Protein 7P2M (pdb70)

Radius of gyration: 15.97 Å; Cα contacts (8 Å, |Δi|>4): 465; chains: 1; bounding box: 38×42×33 Å

B-factor: mean 22.23, std 10.94, range [8.39, 72.82]

Secondary structure (DSSP, 8-state):
-HHHHHHHHHHHHHSHHHHHS-SSSSHHHHHHHHHHHHHHHHHHHTT---EEEEEE-TTS-EEEEE-SS----SEETTTTEEHHHHHHH-----HHHHHHTEEEEEEEEEETTEEEEEEEETTEESS--EEEEE-S--EEEEEEEE-TTT--S--S--HHHHHHHHHHHHHHTTT-EEEEEETTT--EEEE--

Sequence (193 aa):
SSIKVLKGLDDAVRKRPGMYIGDTDDGTGLHHMVFEVVDNAIDEALAGHCKEIIVTIHADNNSVSVQQDDGRGIPTGIHPEEGVSAAEVIMTVLLGVGVSVVNALSQQKLELVIQREGKIHRQIYYEHGVPQAPLAVTGETEKTGTMVRFWPPSLETFTNVTEFEYEILAKRLRELSSFLNSGVSIRLRRDKRDGKEDHFHY

Solvent-accessible surface area: 9484 Å² total; per-residue (Å²): 84,79,150,95,24,82,140,19,0,59,39,0,69,119,47,24,33,91,78,8,19,73,28,69,85,6,52,0,0,4,70,0,0,34,13,7,0,51,62,3,9,86,27,19,124,59,66,78,7,86,52,0,37,0,11,0,27,79,79,31,0,0,11,5,52,13,61,1,119,6,30,60,30,49,118,78,119,155,52,49,47,8,14,0,21,18,78,0,4,65,94,116,62,28,12,3,0,0,0,0,0,0,98,76,0,25,0,28,0,32,60,156,38,88,46,16,99,5,30,0,82,55,0,60,39,94,58,106,27,52,87,85,26,144,19,182,149,63,0,16,26,5,53,0,43,11,2,107,152,15,2,66,114,45,37,122,5,92,12,116,80,0,10,136,79,1,98,57,10,6,116,119,21,71,50,6,10,0,66,0,89,4,134,90,93,63,93,97,56,86,26,109,168

InterPro domains:
  IPR000565 DNA topoisomerase, type IIA, subunit B [PR01159] (5-15)
  IPR000565 DNA topoisomerase, type IIA, subunit B [PR01159] (181-196)
  IPR000565 DNA topoisomerase, type IIA, subunit B [PR01159] (196-209)
  IPR000565 DNA topoisomerase, type IIA, subunit B [PR01159] (220-242)
  IPR000565 DNA topoisomerase, type IIA, subunit B [PR01159] (312-328)
  IPR000565 DNA topoisomerase, type IIA, subunit B [PR01159] (360-374)
  IPR000565 DNA topoisomerase, type IIA, subunit B [PR01159] (374-394)
  IPR000565 DNA topoisomerase, type IIA, subunit B [PR01159] (470-479)
  IPR000565 DNA topoisomerase, type IIA, subunit B [PR01159] (757-769)
  IPR000565 DNA topoisomerase, type IIA, subunit B [PR01159] (773-789)
  IPR001241 DNA topoisomerase, type IIA [SM00433] (35-797)
  IPR002288 DNA gyrase B subunit, C-terminal [PF00986] (732-793)
  IPR003594 Histidine kinase/HSP90-like ATPase domain [PF02518] (32-173)
  IPR003594 Histidine kinase/HSP90-like ATPase domain [SM00387] (31-175)
  IPR006171 TOPRIM domain [PF01751] (419-531)
  IPR006171 TOPRIM domain [PS50880] (418-533)
  IPR011557 DNA gyrase, subunit B [MF_01898] (3-804)
  IPR011557 DNA gyrase, subunit B [TIGR01059] (5-804)
  IPR013506 DNA topoisomerase, type IIA, subunit B, domain 2 [PF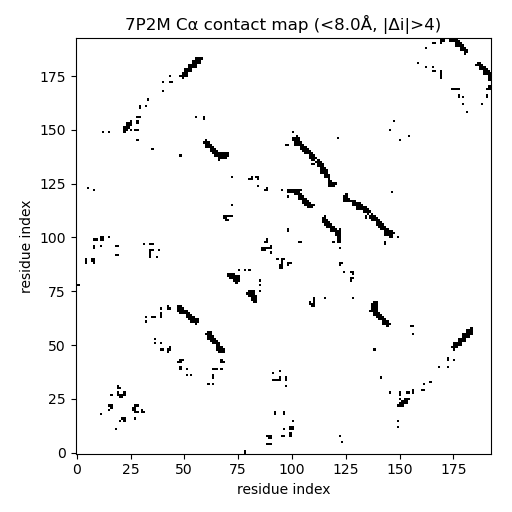00204] (221-390)
  IPR013759 DNA topoisomerase, type IIA, subunit B, C-terminal [G3DSA:3.40.50.670] (391-594)

Nearest PDB structures (foldseek):
  6kzz-assembly1_A  TM=9.904E-01  e=4.348E-40  Escherichia coli
  5z9q-assembly2_B  TM=9.874E-01  e=1.415E-38  Escherichia coli K-12
  7dor-assembly1_B  TM=9.824E-01  e=2.452E-38  Escherichia coli K-12
  5z9l-assembly2_B  TM=9.833E-01  e=2.307E-38  Escherichia coli K-12
  5l3j-assembly1_A  TM=9.909E-01  e=6.642E-37  Escherichia coli

Foldseek 3Di:
DVVLLVVVLVVCLVPVCVLQNDQEPCRSVVSLVVLVVVVLLVQVVVPFWAEWEWEQAQLRKIKIKTQGAWQFFDQDPVVRAGSVLCQCGPAVRGNVSSLLQFQKKWKWWAHPFFIWIWMGGNSHTPDGIDTDGGDPTGIMMMITHGDCSRHHNPRHDDQVVNVVVVLVSQVVSASHWYKYAYNNVGDIDIHHD

Structure (mmCIF, N/CA/C/O backbone):
data_7P2M
#
_entry.id   7P2M
#
_cell.length_a   76.647
_cell.length_b   50.330
_cell.length_c   52.697
_cell.angle_alpha   90.000
_cell.angle_beta   102.250
_cell.angle_gamma   90.000
#
_symmetry.space_group_name_H-M   'C 1 2 1'
#
loop_
_entity.id
_entity.type
_entity.pdbx_description
1 polymer 'DNA gyrase subunit B'
2 non-polymer 'PHOSPHATE ION'
3 non-polymer '2-[[3,4-bis(chloranyl)-5-methyl-1~{H}-pyrrol-2-yl]carbonylamino]-4-phenylmethoxy-1,3-benzothiazole-6-carboxylic acid'
4 water water
#
loop_
_atom_site.group_PDB
_atom_site.id
_atom_site.type_symbol
_atom_site.label_atom_id
_atom_site.label_alt_id
_atom_site.label_comp_id
_atom_site.label_asym_id
_atom_site.label_entity_id
_atom_site.label_seq_id
_atom_site.pdbx_PDB_ins_code
_atom_site.Cartn_x
_atom_site.Cartn_y
_atom_site.Cartn_z
_atom_site.occupancy
_atom_site.B_iso_or_equiv
_atom_site.auth_seq_id
_atom_site.auth_comp_id
_atom_site.auth_asym_id
_atom_site.auth_atom_id
_atom_site.pdbx_PDB_model_num
ATOM 1 N N . SER A 1 8 ? -1.017 -22.108 17.513 1.00 45.89 8 SER A N 1
ATOM 2 C CA . SER A 1 8 ? -2.088 -21.297 16.863 1.00 38.91 8 SER A CA 1
ATOM 3 C C . SER A 1 8 ? -2.356 -20.044 17.704 1.00 32.46 8 SER A C 1
ATOM 4 O O . SER A 1 8 ? -2.381 -18.944 17.133 1.00 37.72 8 SER A O 1
ATOM 7 N N . SER A 1 9 ? -2.566 -20.220 19.007 1.00 35.85 9 SER A N 1
ATOM 8 C CA . SER A 1 9 ? -2.816 -19.124 19.982 1.00 36.50 9 SER A CA 1
ATOM 9 C C . SER A 1 9 ? -1.670 -18.101 19.957 1.00 34.84 9 SER A C 1
ATOM 10 O O . SER A 1 9 ? -1.952 -16.875 19.934 1.00 28.25 9 SER A O 1
ATOM 13 N N . ILE A 1 10 ? -0.419 -18.565 19.959 1.00 28.94 10 ILE A N 1
ATOM 14 C CA . ILE A 1 10 ? 0.782 -17.670 19.962 1.00 28.74 10 ILE A CA 1
ATOM 15 C C . ILE A 1 10 ? 0.823 -16.868 18.646 1.00 26.57 10 ILE A C 1
ATOM 16 O O . ILE A 1 10 ? 1.076 -15.654 18.673 1.00 23.62 10 ILE A O 1
ATOM 21 N N . LYS A 1 11 ? 0.547 -17.514 17.518 1.00 30.25 11 LYS A N 1
ATOM 22 C CA . LYS A 1 11 ? 0.558 -16.857 16.182 1.00 28.95 11 LYS A CA 1
ATOM 23 C C . LYS A 1 11 ? -0.559 -15.806 16.130 1.00 26.08 11 LYS A C 1
ATOM 24 O O . LYS A 1 11 ? -0.304 -14.700 15.599 1.00 27.31 11 LYS A O 1
ATOM 27 N N . VAL A 1 12 ? -1.749 -16.117 16.656 1.00 24.99 12 VAL A N 1
ATOM 28 C CA . VAL A 1 12 ? -2.915 -15.175 16.663 1.00 23.32 12 VAL A CA 1
ATOM 29 C C . VAL A 1 12 ? -2.515 -13.937 17.476 1.00 21.23 12 VAL A C 1
ATOM 30 O O . VAL A 1 12 ? -2.684 -12.806 16.993 1.00 20.94 12 VAL A O 1
ATOM 34 N N . LEU A 1 13 ? -1.968 -14.114 18.668 1.00 19.15 13 LEU A N 1
ATOM 35 C CA . LEU A 1 13 ? -1.618 -12.961 19.530 1.00 19.32 13 LEU A CA 1
ATOM 36 C C . LEU A 1 13 ? -0.545 -12.132 18.804 1.00 20.41 13 LEU A C 1
ATOM 37 O O . LEU A 1 13 ? -0.628 -10.907 18.856 1.00 19.76 13 LEU A O 1
ATOM 42 N N . LYS A 1 14 ? 0.398 -12.762 18.116 1.00 20.65 14 LYS A N 1
ATOM 43 C CA . LYS A 1 14 ? 1.455 -12.033 17.391 1.00 21.61 14 LYS A CA 1
ATOM 44 C C . LYS A 1 14 ? 0.830 -11.251 16.228 1.00 21.53 14 LYS A C 1
ATOM 45 O O . LYS A 1 14 ? 1.228 -10.095 15.992 1.00 22.03 14 LYS A O 1
ATOM 51 N N . GLY A 1 15 ? -0.127 -11.850 15.523 1.00 21.45 15 GLY A N 1
ATOM 52 C CA . GLY A 1 15 ? -0.790 -11.152 14.410 1.00 22.95 15 GLY A CA 1
ATOM 53 C C . GLY A 1 15 ? -1.564 -9.936 14.896 1.00 23.13 15 GLY A C 1
ATOM 54 O O . GLY A 1 15 ? -1.508 -8.854 14.236 1.00 25.51 15 GLY A O 1
ATOM 55 N N . LEU A 1 16 ? -2.298 -10.087 15.991 1.00 23.34 16 LEU A N 1
ATOM 56 C CA . LEU A 1 16 ? -3.039 -8.959 16.596 1.00 24.23 16 LEU A CA 1
ATOM 57 C C . LEU A 1 16 ? -2.007 -7.883 16.932 1.00 22.22 16 LEU A C 1
ATOM 58 O O . LEU A 1 16 ? -2.262 -6.716 16.665 1.00 22.41 16 LEU A O 1
ATOM 63 N N A ASP A 1 17 ? -0.878 -8.277 17.526 0.70 22.06 17 ASP A N 1
ATOM 64 N N B ASP A 1 17 ? -0.892 -8.286 17.544 0.30 23.54 17 ASP A N 1
ATOM 65 C CA A ASP A 1 17 ? 0.184 -7.328 17.955 0.70 23.20 17 ASP A CA 1
ATOM 66 C CA B ASP A 1 17 ? 0.230 -7.387 17.920 0.30 24.43 17 ASP A CA 1
ATOM 67 C C A ASP A 1 17 ? 0.736 -6.594 16.723 0.70 23.07 17 ASP A C 1
ATOM 68 C C B ASP A 1 17 ? 0.684 -6.589 16.703 0.30 24.58 17 ASP A C 1
ATOM 69 O O A ASP A 1 17 ? 0.992 -5.377 16.844 0.70 24.78 17 ASP A O 1
ATOM 70 O O B ASP A 1 17 ? 0.813 -5.354 16.818 0.30 26.65 17 ASP A O 1
ATOM 79 N N . ALA A 1 18 ? 0.925 -7.291 15.597 1.00 24.33 18 ALA A N 1
ATOM 80 C CA . ALA A 1 18 ? 1.440 -6.700 14.336 1.00 25.59 18 ALA A CA 1
ATOM 81 C C . ALA A 1 18 ? 0.533 -5.552 13.890 1.00 24.11 18 ALA A C 1
ATOM 82 O O . ALA A 1 18 ? 1.031 -4.493 13.477 1.00 27.47 18 ALA A O 1
ATOM 84 N N . VAL A 1 19 ? -0.771 -5.745 14.008 1.00 22.62 19 VAL A N 1
ATOM 85 C CA . VAL A 1 19 ? -1.759 -4.717 13.597 1.00 21.59 19 VAL A CA 1
ATOM 86 C C . VAL A 1 19 ? -1.670 -3.534 14.552 1.00 23.08 19 VAL A C 1
ATOM 87 O O . VAL A 1 19 ? -1.673 -2.394 14.082 1.00 25.11 19 VAL A O 1
ATOM 91 N N . ARG A 1 20 ? -1.558 -3.797 15.848 1.00 22.68 20 ARG A N 1
ATOM 92 C CA . ARG A 1 20 ? -1.486 -2.698 16.826 1.00 24.22 20 ARG A CA 1
ATOM 93 C C . ARG A 1 20 ? -0.173 -1.920 16.667 1.00 27.55 20 ARG A C 1
ATOM 94 O O . ARG A 1 20 ? -0.184 -0.701 16.917 1.00 30.67 20 ARG A O 1
ATOM 102 N N . LYS A 1 21 ? 0.890 -2.585 16.222 1.00 31.42 21 LYS A N 1
ATOM 103 C CA . LYS A 1 21 ? 2.230 -1.957 16.111 1.00 33.74 21 LYS A CA 1
ATOM 104 C C . LYS A 1 21 ? 2.251 -1.000 14.912 1.00 38.60 21 LYS A C 1
ATOM 105 O O . LYS A 1 21 ? 2.946 0.030 15.003 1.00 47.55 21 LYS A O 1
ATOM 109 N N . ARG A 1 22 ? 1.516 -1.307 13.841 1.00 37.75 22 ARG A N 1
ATOM 110 C CA . ARG A 1 22 ? 1.501 -0.496 12.596 1.00 37.30 22 ARG A CA 1
ATOM 111 C C . ARG A 1 22 ? 0.059 -0.277 12.139 1.00 32.11 22 ARG A C 1
ATOM 112 O O . ARG A 1 22 ? -0.290 -0.650 11.022 1.00 35.25 22 ARG A O 1
ATOM 114 N N . PRO A 1 23 ? -0.807 0.342 12.979 1.00 32.78 23 PRO A N 1
ATOM 115 C CA . PRO A 1 23 ? -2.252 0.370 12.742 1.00 28.64 23 PRO A CA 1
ATOM 116 C C . PRO A 1 23 ? -2.671 1.197 11.521 1.00 29.16 23 PRO A C 1
ATOM 117 O O . PRO A 1 23 ? -3.502 0.724 10.774 1.00 30.66 23 PRO A O 1
ATOM 121 N N . GLY A 1 24 ? -2.058 2.373 11.327 1.00 32.08 24 GLY A N 1
ATOM 122 C CA . GLY A 1 24 ? -2.309 3.228 10.153 1.00 34.03 24 GLY A CA 1
ATOM 123 C C . GLY A 1 24 ? -2.118 2.471 8.846 1.00 29.73 24 GLY A C 1
ATOM 124 O O . GLY A 1 24 ? -2.877 2.752 7.885 1.00 35.72 24 GLY A O 1
ATOM 125 N N . MET A 1 25 ? -1.140 1.559 8.801 1.00 35.16 25 MET A N 1
ATOM 126 C CA . MET A 1 25 ? -0.807 0.707 7.626 1.00 35.88 25 MET A CA 1
ATOM 127 C C . MET A 1 25 ? -1.965 -0.243 7.294 1.00 37.74 25 MET A C 1
ATOM 128 O O . MET A 1 25 ? -2.158 -0.535 6.116 1.00 48.29 25 MET A O 1
ATOM 130 N N . TYR A 1 26 ? -2.696 -0.740 8.296 1.00 32.88 26 TYR A N 1
ATOM 131 C CA . TYR A 1 26 ? -3.822 -1.696 8.097 1.00 29.87 26 TYR A CA 1
ATOM 132 C C . TYR A 1 26 ? -5.160 -0.971 7.938 1.00 25.12 26 TYR A C 1
ATOM 133 O O . TYR A 1 26 ? -6.012 -1.474 7.165 1.00 34.32 26 TYR A O 1
ATOM 142 N N . ILE A 1 27 ? -5.378 0.149 8.630 1.00 24.71 27 ILE A N 1
ATOM 143 C CA . ILE A 1 27 ? -6.744 0.746 8.723 1.00 24.88 27 ILE A CA 1
ATOM 144 C C . ILE A 1 27 ? -6.776 2.186 8.195 1.00 28.47 27 ILE A C 1
ATOM 145 O O . ILE A 1 27 ? -7.868 2.709 7.989 1.00 27.57 27 ILE A O 1
ATOM 150 N N . GLY A 1 28 ? -5.634 2.837 8.039 1.00 31.21 28 GLY A N 1
ATOM 151 C CA . GLY A 1 28 ? -5.612 4.255 7.650 1.00 31.54 28 GLY A CA 1
ATOM 152 C C . GLY A 1 28 ? -5.267 5.150 8.819 1.00 28.41 28 GLY A C 1
ATOM 153 O O . GLY A 1 28 ? -5.173 4.675 9.956 1.00 30.88 28 GLY A O 1
ATOM 154 N N . ASP A 1 29 ? -5.062 6.421 8.552 1.00 27.56 29 ASP A N 1
ATOM 155 C CA . ASP A 1 29 ? -4.532 7.414 9.516 1.00 27.42 29 ASP A CA 1
ATOM 156 C C . ASP A 1 29 ? -5.314 7.358 10.833 1.00 26.54 29 ASP A C 1
ATOM 157 O O . ASP A 1 29 ? -6.537 7.553 10.836 1.00 27.73 29 ASP A O 1
ATOM 162 N N . THR A 1 30 ? -4.594 7.149 11.938 1.00 25.72 30 THR A N 1
ATOM 163 C CA . THR A 1 30 ? -5.197 6.949 13.276 1.00 25.87 30 THR A CA 1
ATOM 164 C C . THR A 1 30 ? -5.377 8.261 14.043 1.00 28.38 30 THR A C 1
ATOM 165 O O . THR A 1 30 ? -5.868 8.183 15.174 1.00 26.99 30 THR A O 1
ATOM 169 N N . ASP A 1 31 ? -5.071 9.421 13.452 1.00 29.44 31 ASP A N 1
ATOM 170 C CA . ASP A 1 31 ? -5.162 10.719 14.172 1.00 30.51 31 ASP A CA 1
ATOM 171 C C . ASP A 1 31 ? -6.178 11.667 13.509 1.00 31.97 31 ASP A C 1
ATOM 172 O O . ASP A 1 31 ? -6.666 12.571 14.210 1.00 38.94 31 ASP A O 1
ATOM 177 N N . ASP A 1 32 ? -6.504 11.493 12.224 1.00 31.11 32 ASP A N 1
ATOM 178 C CA . ASP A 1 32 ? -7.342 12.475 11.484 1.00 31.55 32 ASP A CA 1
ATOM 179 C C . ASP A 1 32 ? -8.763 11.935 11.279 1.00 30.29 32 ASP A C 1
ATOM 180 O O . ASP A 1 32 ? -9.530 12.566 10.521 1.00 32.88 32 ASP A O 1
ATOM 185 N N . GLY A 1 33 ? -9.106 10.809 11.908 1.00 27.65 33 GLY A N 1
ATOM 186 C CA . GLY A 1 33 ? -10.461 10.224 11.853 1.00 27.11 33 GLY A CA 1
ATOM 187 C C . GLY A 1 33 ? -10.660 9.284 10.672 1.00 24.27 33 GLY A C 1
ATOM 188 O O . GLY A 1 33 ? -11.680 8.610 10.633 1.00 22.39 33 GLY A O 1
ATOM 189 N N . THR A 1 34 ? -9.703 9.195 9.755 1.00 22.24 34 THR A N 1
ATOM 190 C CA . THR A 1 34 ? -9.788 8.327 8.552 1.00 25.33 34 THR A CA 1
ATOM 191 C C . THR A 1 34 ? -9.839 6.867 9.000 1.00 23.41 34 THR A C 1
ATOM 192 O O . THR A 1 34 ? -10.788 6.156 8.674 1.00 21.97 34 THR A O 1
ATOM 196 N N . GLY A 1 35 ? -8.833 6.432 9.742 1.00 23.42 35 GLY A N 1
ATOM 197 C CA . GLY A 1 35 ? -8.809 5.060 10.293 1.00 22.85 35 GLY A CA 1
ATOM 198 C C . GLY A 1 35 ? -10.034 4.768 11.149 1.00 18.46 35 GLY A C 1
ATOM 199 O O . GLY A 1 35 ? -10.635 3.686 11.008 1.00 17.62 35 GLY A O 1
ATOM 200 N N . LEU A 1 36 ? -10.443 5.708 11.989 1.00 19.23 36 LEU A N 1
ATOM 201 C CA . LEU A 1 36 ? -11.598 5.485 12.890 1.00 17.83 36 LEU A CA 1
ATOM 202 C C . LEU A 1 36 ? -12.821 5.125 12.037 1.00 16.54 36 LEU A C 1
ATOM 203 O O . LEU A 1 36 ? -13.569 4.201 12.392 1.00 16.42 36 LEU A O 1
ATOM 208 N N . HIS A 1 37 ? -13.085 5.884 10.979 1.00 16.33 37 HIS A N 1
ATOM 209 C CA . HIS A 1 37 ? -14.299 5.647 10.155 1.00 16.08 37 HIS A CA 1
ATOM 210 C C . HIS A 1 37 ? -14.084 4.408 9.285 1.00 14.18 37 HIS A C 1
ATOM 211 O O . HIS A 1 37 ? -15.050 3.683 9.083 1.00 15.31 37 HIS A O 1
ATOM 218 N N . HIS A 1 38 ? -12.862 4.139 8.828 1.00 16.40 38 HIS A N 1
ATOM 219 C CA . HIS A 1 38 ? -12.565 2.908 8.062 1.00 16.41 38 HIS A CA 1
ATOM 220 C C . HIS A 1 38 ? -12.872 1.672 8.916 1.00 14.69 38 HIS A C 1
ATOM 221 O O . HIS A 1 38 ? -13.204 0.623 8.358 1.00 14.64 38 HIS A O 1
ATOM 228 N N . MET A 1 39 ? -12.775 1.759 10.251 1.00 14.31 39 MET A N 1
ATOM 229 C CA . MET A 1 39 ? -13.165 0.604 11.098 1.00 13.34 39 MET A CA 1
ATOM 230 C C . MET A 1 39 ? -14.620 0.222 10.789 1.00 12.19 39 MET A C 1
ATOM 231 O O . MET A 1 39 ? -14.923 -0.965 10.624 1.00 12.12 39 MET A O 1
ATOM 236 N N . VAL A 1 40 ? -15.493 1.212 10.751 1.00 11.81 40 VAL A N 1
ATOM 237 C CA . VAL A 1 40 ? -16.914 0.954 10.429 1.00 11.60 40 VAL A CA 1
ATOM 238 C C . VAL A 1 40 ? -17.010 0.417 9.004 1.00 11.97 40 VAL A C 1
ATOM 239 O O . VAL A 1 40 ? -17.725 -0.566 8.782 1.00 11.89 40 VAL A O 1
ATOM 243 N N . PHE A 1 41 ? -16.331 1.051 8.063 1.00 12.50 41 PHE A N 1
ATOM 244 C CA . PHE A 1 41 ? -16.451 0.645 6.651 1.00 13.68 41 PHE A CA 1
ATOM 245 C C . PHE A 1 41 ? -15.981 -0.775 6.432 1.00 13.07 41 PHE A C 1
ATOM 246 O O . PHE A 1 41 ? -16.616 -1.504 5.652 1.00 13.13 41 PHE A O 1
ATOM 254 N N . GLU A 1 42 ? -14.971 -1.235 7.176 1.00 12.95 42 GLU A N 1
ATOM 255 C CA . GLU A 1 42 ? -14.529 -2.631 7.003 1.00 13.31 42 GLU A CA 1
ATOM 256 C C . GLU A 1 42 ? -15.651 -3.566 7.446 1.00 12.24 42 GLU A C 1
ATOM 257 O O . GLU A 1 42 ? -15.909 -4.580 6.785 1.00 13.61 42 GLU A O 1
ATOM 263 N N . VAL A 1 43 ? -16.237 -3.309 8.614 1.00 11.51 43 VAL A N 1
ATOM 264 C CA . VAL A 1 43 ? -17.328 -4.195 9.076 1.00 10.97 43 VAL A CA 1
ATOM 265 C C . VAL A 1 43 ? -18.479 -4.175 8.066 1.00 11.33 43 VAL A C 1
ATOM 266 O O . VAL A 1 43 ? -19.004 -5.230 7.741 1.00 11.53 43 VAL A O 1
ATOM 270 N N . VAL A 1 44 ? -18.882 -2.992 7.656 1.00 10.87 44 VAL A N 1
ATOM 271 C CA . VAL A 1 44 ? -19.978 -2.853 6.666 1.00 11.44 44 VAL A CA 1
ATOM 272 C C . VAL A 1 44 ? -19.618 -3.592 5.370 1.00 12.03 44 VAL A C 1
ATOM 273 O O . VAL A 1 44 ? -20.509 -4.260 4.819 1.00 12.49 44 VAL A O 1
ATOM 277 N N . ASP A 1 45 ? -18.372 -3.497 4.933 1.00 12.23 45 ASP A N 1
ATOM 278 C CA . ASP A 1 45 ? -17.960 -4.175 3.705 1.00 13.57 45 ASP A CA 1
ATOM 279 C C . ASP A 1 45 ? -18.208 -5.675 3.781 1.00 13.10 45 ASP A C 1
ATOM 280 O O . ASP A 1 45 ? -18.538 -6.314 2.771 1.00 14.30 45 ASP A O 1
ATOM 285 N N . ASN A 1 46 ? -18.008 -6.282 4.945 1.00 13.06 46 ASN A N 1
ATOM 286 C CA . ASN A 1 46 ? -18.273 -7.727 5.110 1.00 13.51 46 ASN A CA 1
ATOM 287 C C . ASN A 1 46 ? -19.763 -8.016 4.978 1.00 13.25 46 ASN A C 1
ATOM 288 O O . ASN A 1 46 ? -20.128 -9.045 4.367 1.00 15.65 46 ASN A O 1
ATOM 293 N N . ALA A 1 47 ? -20.607 -7.140 5.504 1.00 12.72 47 ALA A N 1
ATOM 294 C CA . ALA A 1 47 ? -22.060 -7.284 5.356 1.00 13.59 47 ALA A CA 1
ATOM 295 C C . ALA A 1 47 ? -22.436 -7.081 3.875 1.00 13.29 47 ALA A C 1
ATOM 296 O O . ALA A 1 47 ? -23.319 -7.805 3.379 1.00 14.53 47 ALA A O 1
ATOM 298 N N . ILE A 1 48 ? -21.821 -6.112 3.200 1.00 13.03 48 ILE A N 1
ATOM 299 C CA . ILE A 1 48 ? -22.079 -5.893 1.752 1.00 12.85 48 ILE A CA 1
ATOM 300 C C . ILE A 1 48 ? -21.680 -7.149 0.986 1.00 15.40 48 ILE A C 1
ATOM 301 O O . ILE A 1 48 ? -22.412 -7.539 0.053 1.00 17.11 48 ILE A O 1
ATOM 306 N N . ASP A 1 49 ? -20.541 -7.758 1.297 1.00 15.81 49 ASP A N 1
ATOM 307 C CA . ASP A 1 49 ? -20.114 -9.010 0.623 1.00 17.04 49 ASP A CA 1
ATOM 308 C C . ASP A 1 49 ? -21.205 -10.079 0.786 1.00 15.17 49 ASP A C 1
ATOM 309 O O . ASP A 1 49 ? -21.472 -10.856 -0.147 1.00 17.75 49 ASP A O 1
ATOM 314 N N . GLU A 1 50 ? -21.821 -10.154 1.954 1.00 16.54 50 GLU A N 1
ATOM 315 C CA . GLU A 1 50 ? -22.897 -11.117 2.205 1.00 16.44 50 GLU A CA 1
ATOM 316 C C . GLU A 1 50 ? -24.139 -10.789 1.352 1.00 16.48 50 GLU A C 1
ATOM 317 O O . GLU A 1 50 ? -24.872 -11.733 0.964 1.00 20.15 50 GLU A O 1
ATOM 323 N N . ALA A 1 51 ? -24.390 -9.514 1.063 1.00 16.20 51 ALA A N 1
ATOM 324 C CA . ALA A 1 51 ? -25.462 -9.075 0.128 1.00 17.36 51 ALA A CA 1
ATOM 325 C C . ALA A 1 51 ? -25.096 -9.435 -1.318 1.00 17.55 51 ALA A C 1
ATOM 326 O O . ALA A 1 51 ? -25.950 -10.001 -2.038 1.00 20.29 51 ALA A O 1
ATOM 328 N N . LEU A 1 52 ? -23.852 -9.187 -1.717 1.00 18.35 52 LEU A N 1
ATOM 329 C CA . LEU A 1 52 ? -23.350 -9.526 -3.073 1.00 21.89 52 LEU A CA 1
ATOM 330 C C . LEU A 1 52 ? -23.494 -11.021 -3.323 1.00 23.26 52 LEU A C 1
ATOM 331 O O . LEU A 1 52 ? -23.788 -11.413 -4.469 1.00 25.08 52 LEU A O 1
ATOM 336 N N . ALA A 1 53 ? -23.329 -11.846 -2.310 1.00 21.46 53 ALA A N 1
ATOM 337 C CA . ALA A 1 53 ? -23.414 -13.311 -2.447 1.00 23.23 53 ALA A CA 1
ATOM 338 C C . ALA A 1 53 ? -24.868 -13.780 -2.468 1.00 20.60 53 ALA A C 1
ATOM 339 O O . ALA A 1 53 ? -25.072 -14.980 -2.634 1.00 22.43 53 ALA A O 1
ATOM 341 N N . GLY A 1 54 ? -25.825 -12.881 -2.234 1.00 19.17 54 GLY A N 1
ATOM 342 C CA . GLY A 1 54 ? -27.264 -13.150 -2.366 1.00 18.73 54 GLY A CA 1
ATOM 343 C C . GLY A 1 54 ? -27.945 -13.527 -1.073 1.00 18.55 54 GLY A C 1
ATOM 344 O O . GLY A 1 54 ? -29.086 -13.989 -1.116 1.00 22.42 54 GLY A O 1
ATOM 345 N N . HIS A 1 55 ? -27.341 -13.250 0.080 1.00 16.09 55 HIS A N 1
ATOM 346 C CA . HIS A 1 55 ? -27.889 -13.710 1.385 1.00 16.47 55 HIS A CA 1
ATOM 347 C C . HIS A 1 55 ? -28.417 -12.572 2.252 1.00 18.36 55 HIS A C 1
ATOM 348 O O . HIS A 1 55 ? -29.335 -12.775 3.019 1.00 27.61 55 HIS A O 1
ATOM 355 N N . CYS A 1 56 ? -27.760 -11.449 2.234 1.00 19.31 56 CYS A N 1
ATOM 356 C CA . CYS A 1 56 ? -28.130 -10.296 3.068 1.00 17.24 56 CYS A CA 1
ATOM 357 C C . CYS A 1 56 ? -29.017 -9.343 2.265 1.00 15.51 56 CYS A C 1
ATOM 358 O O . CYS A 1 56 ? -28.653 -8.993 1.139 1.00 19.20 56 CYS A O 1
ATOM 361 N N . LYS A 1 57 ? -30.120 -8.908 2.857 1.00 15.43 57 LYS A N 1
ATOM 362 C CA . LYS A 1 57 ? -31.037 -7.895 2.309 1.00 17.08 57 LYS A CA 1
ATOM 363 C C . LYS A 1 57 ? -31.041 -6.601 3.116 1.00 15.08 57 LYS A C 1
ATOM 364 O O . LYS A 1 57 ? -31.448 -5.554 2.571 1.00 15.81 57 LYS A O 1
ATOM 367 N N . GLU A 1 58 ? -30.673 -6.645 4.394 1.00 13.37 58 GLU A N 1
ATOM 368 C CA . GLU A 1 58 ? -30.723 -5.431 5.228 1.00 14.17 58 GLU A CA 1
ATOM 369 C C . GLU A 1 58 ? -29.507 -5.361 6.151 1.00 12.44 58 GLU A C 1
ATOM 370 O O . GLU A 1 58 ? -29.115 -6.371 6.737 1.00 12.86 58 GLU A O 1
ATOM 376 N N . ILE A 1 59 ? -28.952 -4.174 6.230 1.00 12.27 59 ILE A N 1
ATOM 377 C CA . ILE A 1 59 ? -27.791 -3.863 7.098 1.00 11.86 59 ILE A CA 1
ATOM 378 C C . ILE A 1 59 ? -28.194 -2.697 7.969 1.00 12.00 59 ILE A C 1
ATOM 379 O O . ILE A 1 59 ? -28.728 -1.714 7.434 1.00 14.47 59 ILE A O 1
ATOM 384 N N . ILE A 1 60 ? -27.986 -2.833 9.286 1.00 11.08 60 ILE A N 1
ATOM 385 C CA . ILE A 1 60 ? -28.322 -1.760 10.237 1.00 11.19 60 ILE A CA 1
ATOM 386 C C . ILE A 1 60 ? -27.019 -1.325 10.889 1.00 10.72 60 ILE A C 1
ATOM 387 O O . ILE A 1 60 ? -26.367 -2.153 11.565 1.00 10.24 60 ILE A O 1
ATOM 392 N N . VAL A 1 61 ? -26.666 -0.073 10.724 1.00 10.52 61 VAL A N 1
ATOM 393 C CA . VAL A 1 61 ? -25.455 0.523 11.345 1.00 10.53 61 VAL A CA 1
ATOM 394 C C . VAL A 1 61 ? -25.921 1.475 12.430 1.00 10.24 61 VAL A C 1
ATOM 395 O O . VAL A 1 61 ? -26.720 2.366 12.136 1.00 11.89 61 VAL A O 1
ATOM 399 N N . THR A 1 62 ? -25.430 1.258 13.650 1.00 10.55 62 THR A N 1
ATOM 400 C CA . THR A 1 62 ? -25.867 2.057 14.801 1.00 11.44 62 THR A CA 1
ATOM 401 C C . THR A 1 62 ? -24.655 2.684 15.472 1.00 11.51 62 THR A C 1
ATOM 402 O O . THR A 1 62 ? -23.718 1.968 15.841 1.00 11.66 62 THR A O 1
ATOM 406 N N . ILE A 1 63 ? -24.697 3.987 15.632 1.00 12.63 63 ILE A N 1
ATOM 407 C CA . ILE A 1 63 ? -23.726 4.694 16.499 1.00 12.10 63 ILE A CA 1
ATOM 408 C C . ILE A 1 63 ? -24.367 4.706 17.882 1.00 11.99 63 ILE A C 1
ATOM 409 O O . ILE A 1 63 ? -25.378 5.338 18.080 1.00 13.35 63 ILE A O 1
ATOM 414 N N . HIS A 1 64 ? -23.802 3.943 18.797 1.00 11.62 64 HIS A N 1
ATOM 415 C CA . HIS A 1 64 ? -24.343 3.850 20.168 1.00 12.00 64 HIS A CA 1
ATOM 416 C C . HIS A 1 64 ? -23.989 5.117 20.944 1.00 12.65 64 HIS A C 1
ATOM 417 O O . HIS A 1 64 ? -23.079 5.847 20.578 1.00 13.66 64 HIS A O 1
ATOM 424 N N . ALA A 1 65 ? -24.683 5.324 22.053 1.00 14.25 65 ALA A N 1
ATOM 425 C CA . ALA A 1 65 ? -24.523 6.554 22.865 1.00 15.79 65 ALA A CA 1
ATOM 426 C C . ALA A 1 65 ? -23.116 6.644 23.453 1.00 14.31 65 ALA A C 1
ATOM 427 O O . ALA A 1 65 ? -22.712 7.753 23.858 1.00 17.16 65 ALA A O 1
ATOM 429 N N . ASP A 1 66 ? -22.413 5.517 23.536 1.00 13.67 66 ASP A N 1
ATOM 430 C CA . ASP A 1 66 ? -21.040 5.446 24.096 1.00 14.13 66 ASP A CA 1
ATOM 431 C C . ASP A 1 66 ? -19.973 5.462 23.001 1.00 14.52 66 ASP A C 1
ATOM 432 O O . ASP A 1 66 ? -18.836 5.141 23.294 1.00 16.67 66 ASP A O 1
ATOM 437 N N A ASN A 1 67 ? -20.349 5.824 21.771 0.47 15.21 67 ASN A N 1
ATOM 438 N N B ASN A 1 67 ? -20.334 5.866 21.772 0.53 15.18 67 ASN A N 1
ATOM 439 C CA A ASN A 1 67 ? -19.382 6.026 20.666 0.47 15.97 67 ASN A CA 1
ATOM 440 C CA B ASN A 1 67 ? -19.403 5.978 20.616 0.53 15.12 67 ASN A CA 1
ATOM 441 C C A ASN A 1 67 ? -18.868 4.675 20.147 0.47 15.57 67 ASN A C 1
ATOM 442 C C B ASN A 1 67 ? -18.710 4.623 20.370 0.53 14.24 67 ASN A C 1
ATOM 443 O O A ASN A 1 67 ? -17.930 4.699 19.350 0.47 16.62 67 ASN A O 1
ATOM 444 O O B ASN A 1 67 ? -17.523 4.567 20.040 0.53 16.44 67 ASN A O 1
ATOM 453 N N . SER A 1 68 ? -19.456 3.550 20.554 1.00 12.12 68 SER A N 1
ATOM 454 C CA . SER A 1 68 ? -19.247 2.275 19.849 1.00 10.90 68 SER A CA 1
ATOM 455 C C . SER A 1 68 ? -20.146 2.262 18.610 1.00 10.72 68 SER A C 1
ATOM 456 O O . SER A 1 68 ? -21.142 3.009 18.548 1.00 12.16 68 SER A O 1
ATOM 459 N N . VAL A 1 69 ? -19.817 1.409 17.664 1.00 10.00 69 VAL A N 1
ATOM 460 C CA . VAL A 1 69 ? -20.659 1.215 16.468 1.00 10.04 69 VAL A CA 1
ATOM 461 C C . VAL A 1 69 ? -20.991 -0.258 16.334 1.00 9.18 69 VAL A C 1
ATOM 462 O O . VAL A 1 69 ? -20.093 -1.088 16.474 1.00 9.97 69 VAL A O 1
ATOM 466 N N . SER A 1 70 ? -22.246 -0.527 15.986 1.00 9.87 70 SER A N 1
ATOM 467 C CA . SER A 1 70 ? -22.642 -1.881 15.604 1.00 9.83 70 SER A CA 1
ATOM 468 C C . SER A 1 70 ? -23.070 -1.917 14.148 1.00 9.59 70 SER A C 1
ATOM 469 O O . SER A 1 70 ? -23.652 -0.952 13.622 1.00 10.30 70 SER A O 1
ATOM 472 N N . VAL A 1 71 ? -22.825 -3.081 13.579 1.00 9.34 71 VAL A N 1
ATOM 473 C CA . VAL A 1 71 ? -23.314 -3.425 12.217 1.00 9.96 71 VAL A CA 1
ATOM 474 C C . VAL A 1 71 ? -24.037 -4.739 12.358 1.00 9.71 71 VAL A C 1
ATOM 475 O O . VAL A 1 71 ? -23.419 -5.733 12.784 1.00 9.89 71 VAL A O 1
ATOM 479 N N . GLN A 1 72 ? -25.306 -4.763 11.969 1.00 10.38 72 GLN A N 1
ATOM 480 C CA A GLN A 1 72 ? -26.149 -5.972 11.991 0.70 11.06 72 GLN A CA 1
ATOM 481 C CA B GLN A 1 72 ? -26.109 -5.995 11.975 0.30 11.06 72 GLN A CA 1
ATOM 482 C C . GLN A 1 72 ? -26.528 -6.313 10.546 1.00 10.30 72 GLN A C 1
ATOM 483 O O . GLN A 1 72 ? -27.062 -5.419 9.856 1.00 12.38 72 GLN A O 1
ATOM 494 N N . ASP A 1 73 ? -26.319 -7.533 10.125 1.00 10.21 73 ASP A N 1
ATOM 495 C CA . ASP A 1 73 ? -26.842 -7.988 8.830 1.00 10.53 73 ASP A CA 1
ATOM 496 C C . ASP A 1 73 ? -27.811 -9.133 9.063 1.00 10.54 73 ASP A C 1
ATOM 497 O O . ASP A 1 73 ? -27.901 -9.708 10.141 1.00 11.35 73 ASP A O 1
ATOM 502 N N . ASP A 1 74 ? -28.553 -9.443 8.011 1.00 10.93 74 ASP A N 1
ATOM 503 C CA . ASP A 1 74 ? -29.498 -10.578 7.986 1.00 11.39 74 ASP A CA 1
ATOM 504 C C . ASP A 1 74 ? -29.010 -11.636 7.006 1.00 12.15 74 ASP A C 1
ATOM 505 O O . ASP A 1 74 ? -29.843 -12.316 6.383 1.00 13.03 74 ASP A O 1
ATOM 510 N N . GLY A 1 75 ? -27.703 -11.793 6.869 1.00 11.82 75 GLY A N 1
ATOM 511 C CA . GLY A 1 75 ? -27.098 -12.844 6.055 1.00 12.30 75 GLY A CA 1
ATOM 512 C C . GLY A 1 75 ? -27.082 -14.193 6.726 1.00 11.89 75 GLY A C 1
ATOM 513 O O . GLY A 1 75 ? -27.900 -14.467 7.596 1.00 12.96 75 GLY A O 1
ATOM 514 N N . ARG A 1 76 ? -26.180 -15.058 6.284 1.00 12.35 76 ARG A N 1
ATOM 515 C CA . ARG A 1 76 ? -26.149 -16.472 6.712 1.00 12.64 76 ARG A CA 1
ATOM 516 C C . ARG A 1 76 ? -25.709 -16.617 8.168 1.00 12.19 76 ARG A C 1
ATOM 517 O O . ARG A 1 76 ? -25.985 -17.678 8.745 1.00 13.61 76 ARG A O 1
ATOM 525 N N . GLY A 1 77 ? -25.000 -15.636 8.728 1.00 11.85 77 GLY A N 1
ATOM 526 C CA . GLY A 1 77 ? -24.300 -15.803 10.007 1.00 11.53 77 GLY A CA 1
ATOM 527 C C . GLY A 1 77 ? -22.933 -16.386 9.753 1.00 11.53 77 GLY A C 1
ATOM 528 O O . GLY A 1 77 ? -22.773 -17.364 9.002 1.00 12.58 77 GLY A O 1
ATOM 529 N N . ILE A 1 78 ? -21.923 -15.840 10.411 1.00 11.80 78 ILE A N 1
ATOM 530 C CA . ILE A 1 78 ? -20.571 -16.423 10.322 1.00 11.98 78 ILE A CA 1
ATOM 531 C C . ILE A 1 78 ? -20.655 -17.852 10.848 1.00 12.31 78 ILE A C 1
ATOM 532 O O . ILE A 1 78 ? -21.269 -18.101 11.892 1.00 12.23 78 ILE A O 1
ATOM 537 N N . PRO A 1 79 ? -20.032 -18.848 10.178 1.00 12.59 79 PRO A N 1
ATOM 538 C CA . PRO A 1 79 ? -20.037 -20.208 10.712 1.00 13.26 79 PRO A CA 1
ATOM 539 C C . PRO A 1 79 ? -19.492 -20.330 12.140 1.00 12.61 79 PRO A C 1
ATOM 540 O O . PRO A 1 79 ? -18.544 -19.654 12.516 1.00 12.59 79 PRO A O 1
ATOM 544 N N . THR A 1 80 ? -20.134 -21.215 12.874 1.00 13.63 80 THR A N 1
ATOM 545 C CA . THR A 1 80 ? -19.877 -21.353 14.324 1.00 13.47 80 THR A CA 1
ATOM 546 C C . THR A 1 80 ? -19.201 -22.668 14.680 1.00 14.44 80 THR A C 1
ATOM 547 O O . THR A 1 80 ? -18.708 -22.765 15.811 1.00 15.48 80 THR A O 1
ATOM 551 N N . GLY A 1 81 ? -19.217 -23.661 13.808 1.00 15.69 81 GLY A N 1
ATOM 552 C CA . GLY A 1 81 ? -18.640 -24.969 14.134 1.00 17.85 81 GLY A CA 1
ATOM 553 C C . GLY A 1 81 ? -17.155 -24.885 14.391 1.00 16.77 81 GLY A C 1
ATOM 554 O O . GLY A 1 81 ? -16.479 -24.001 13.886 1.00 16.19 81 GLY A O 1
ATOM 555 N N . ILE A 1 82 ? -16.651 -25.849 15.138 1.00 18.35 82 ILE A N 1
ATOM 556 C CA . ILE A 1 82 ? -15.213 -25.888 15.480 1.00 18.94 82 ILE A CA 1
ATOM 557 C C . ILE A 1 82 ? -14.406 -26.040 14.197 1.00 18.93 82 ILE A C 1
ATOM 558 O O . ILE A 1 82 ? -14.716 -26.929 13.384 1.00 22.58 82 ILE A O 1
ATOM 563 N N . HIS A 1 83 ? -13.381 -25.216 14.040 1.00 17.40 83 HIS A N 1
ATOM 564 C CA . HIS A 1 83 ? -12.412 -25.305 12.921 1.00 18.51 83 HIS A CA 1
ATOM 565 C C . HIS A 1 83 ? -11.295 -26.221 13.421 1.00 20.27 83 HIS A C 1
ATOM 566 O O . HIS A 1 83 ? -10.645 -25.909 14.410 1.00 21.71 83 HIS A O 1
ATOM 573 N N . PRO A 1 84 ? -11.050 -27.381 12.778 1.00 25.45 84 PRO A N 1
ATOM 574 C CA . PRO A 1 84 ? -10.175 -28.404 13.359 1.00 31.11 84 PRO A CA 1
ATOM 575 C C . PRO A 1 84 ? -8.747 -27.967 13.692 1.00 30.51 84 PRO A C 1
ATOM 576 O O . PRO A 1 84 ? -8.263 -28.371 14.729 1.00 33.75 84 PRO A O 1
ATOM 580 N N . GLU A 1 85 ? -8.106 -27.173 12.836 1.00 28.74 85 GLU A N 1
ATOM 581 C CA . GLU A 1 85 ? -6.674 -26.807 13.011 1.00 33.65 85 GLU A CA 1
ATOM 582 C C . GLU A 1 85 ? -6.507 -26.066 14.337 1.00 30.63 85 GLU A C 1
ATOM 583 O O . GLU A 1 85 ? -5.545 -26.354 15.053 1.00 36.48 85 GLU A O 1
ATOM 589 N N . GLU A 1 86 ? -7.412 -25.131 14.636 1.00 26.80 86 GLU A N 1
ATOM 590 C CA . GLU A 1 86 ? -7.262 -24.225 15.802 1.00 25.34 86 GLU A CA 1
ATOM 591 C C . GLU A 1 86 ? -8.023 -24.767 17.006 1.00 23.13 86 GLU A C 1
ATOM 592 O O . GLU A 1 86 ? -7.716 -24.322 18.110 1.00 27.40 86 GLU A O 1
ATOM 598 N N . GLY A 1 87 ? -9.010 -25.637 16.819 1.00 23.10 87 GLY A N 1
ATOM 599 C CA . GLY A 1 87 ? -9.809 -26.207 17.920 1.00 23.60 87 GLY A CA 1
ATOM 600 C C . GLY A 1 87 ? -10.767 -25.204 18.539 1.00 20.90 87 GLY A C 1
ATOM 601 O O . GLY A 1 87 ? -11.202 -25.426 19.670 1.00 24.81 87 GLY A O 1
ATOM 602 N N . VAL A 1 88 ? -11.100 -24.133 17.822 1.00 19.38 88 VAL A N 1
ATOM 603 C CA . VAL A 1 88 ? -12.065 -23.101 18.263 1.00 17.79 88 VAL A CA 1
ATOM 604 C C . VAL A 1 88 ? -13.032 -22.853 17.123 1.00 15.28 88 VAL A C 1
ATOM 605 O O . VAL A 1 88 ? -12.742 -23.202 15.932 1.00 16.32 88 VAL A O 1
ATOM 609 N N . SER A 1 89 ? -14.137 -22.210 17.449 1.00 15.07 89 SER A N 1
ATOM 610 C CA . SER A 1 89 ? -15.180 -21.881 16.449 1.00 14.45 89 SER A CA 1
ATOM 611 C C . SER A 1 89 ? -14.566 -21.222 15.209 1.00 13.37 89 SER A C 1
ATOM 612 O O . SER A 1 89 ? -13.646 -20.392 15.280 1.00 13.58 89 SER A O 1
ATOM 615 N N . ALA A 1 90 ? -15.140 -21.520 14.050 1.00 13.69 90 ALA A N 1
ATOM 616 C CA . ALA A 1 90 ? -14.752 -20.856 12.788 1.00 13.99 90 ALA A CA 1
ATOM 617 C C . ALA A 1 90 ? -14.870 -19.333 12.971 1.00 12.90 90 ALA A C 1
ATOM 618 O O . ALA A 1 90 ? -14.002 -18.579 12.499 1.00 13.02 90 ALA A O 1
ATOM 620 N N . ALA A 1 91 ? -15.919 -18.875 13.642 1.00 12.79 91 ALA A N 1
ATOM 621 C CA . ALA A 1 91 ? -16.143 -17.433 13.870 1.00 12.82 91 ALA A CA 1
ATOM 622 C C . ALA A 1 91 ? -14.938 -16.833 14.575 1.00 12.41 91 ALA A C 1
ATOM 623 O O . ALA A 1 91 ? -14.454 -15.768 14.208 1.00 12.97 91 ALA A O 1
ATOM 625 N N . GLU A 1 92 ? -14.470 -17.499 15.636 1.00 12.17 92 GLU A N 1
ATOM 626 C CA . GLU A 1 92 ? -13.310 -16.966 16.373 1.00 11.77 92 GLU A CA 1
ATOM 627 C C . GLU A 1 92 ? -12.072 -16.909 15.481 1.00 12.65 92 GLU A C 1
ATOM 628 O O . GLU A 1 92 ? -11.336 -15.924 15.530 1.00 13.05 92 GLU A O 1
ATOM 634 N N . VAL A 1 93 ? -11.862 -17.919 14.650 1.00 12.89 93 VAL A N 1
ATOM 635 C CA . VAL A 1 93 ? -10.719 -17.886 13.694 1.00 13.96 93 VAL A CA 1
ATOM 636 C C . VAL A 1 93 ? -10.852 -16.650 12.792 1.00 12.88 93 VAL A C 1
ATOM 637 O O . VAL A 1 93 ? -9.871 -15.926 12.586 1.00 14.42 93 VAL A O 1
ATOM 641 N N . ILE A 1 94 ? -12.034 -16.435 12.214 1.00 13.29 94 ILE A N 1
ATOM 642 C CA . ILE A 1 94 ? -12.252 -15.292 11.303 1.00 13.67 94 ILE A CA 1
ATOM 643 C C . ILE A 1 94 ? -12.014 -13.971 12.031 1.00 13.27 94 ILE A C 1
ATOM 644 O O . ILE A 1 94 ? -11.466 -13.036 11.447 1.00 15.76 94 ILE A O 1
ATOM 649 N N . MET A 1 95 ? -12.394 -13.911 13.299 1.00 13.19 95 MET A N 1
ATOM 650 C CA . MET A 1 95 ? -12.304 -12.655 14.068 1.00 13.46 95 MET A CA 1
ATOM 651 C C . MET A 1 95 ? -10.859 -12.400 14.508 1.00 13.53 95 MET A C 1
ATOM 652 O O . MET A 1 95 ? -10.578 -11.264 14.914 1.00 14.83 95 MET A O 1
ATOM 657 N N . THR A 1 96 ? -9.979 -13.403 14.503 1.00 14.58 96 THR A N 1
ATOM 658 C CA . THR A 1 96 ? -8.663 -13.239 15.155 1.00 16.76 96 THR A CA 1
ATOM 659 C C . THR A 1 96 ? -7.463 -13.509 14.260 1.00 17.92 96 THR A C 1
ATOM 660 O O . THR A 1 96 ? -6.393 -13.019 14.591 1.00 24.02 96 THR A O 1
ATOM 664 N N . VAL A 1 97 ? -7.623 -14.255 13.177 1.00 19.53 97 VAL A N 1
ATOM 665 C CA . VAL A 1 97 ? -6.484 -14.588 12.280 1.00 22.41 97 VAL A CA 1
ATOM 666 C C . VAL A 1 97 ? -6.449 -13.561 11.152 1.00 25.37 97 VAL A C 1
ATOM 667 O O . VAL A 1 97 ? -7.473 -13.369 10.518 1.00 30.07 97 VAL A O 1
ATOM 671 N N . LEU A 1 98 ? -5.316 -12.902 10.932 1.00 26.19 98 LEU A N 1
ATOM 672 C CA A LEU A 1 98 ? -5.202 -11.866 9.866 0.70 32.49 98 LEU A CA 1
ATOM 673 C CA B LEU A 1 98 ? -5.179 -11.872 9.864 0.30 29.91 98 LEU A CA 1
ATOM 674 C C . LEU A 1 98 ? -5.506 -12.494 8.499 1.00 35.01 98 LEU A C 1
ATOM 675 O O . LEU A 1 98 ? -4.908 -13.548 8.208 1.00 38.90 98 LEU A O 1
ATOM 684 N N . GLY A 1 117 ? -10.161 -4.402 1.703 1.00 59.11 117 GLY A N 1
ATOM 685 C CA . GLY A 1 117 ? -10.602 -5.631 2.396 1.00 50.05 117 GLY A CA 1
ATOM 686 C C . GLY A 1 117 ? -9.548 -6.156 3.352 1.00 45.59 117 GLY A C 1
ATOM 687 O O . GLY A 1 117 ? -8.924 -7.189 3.033 1.00 51.20 117 GLY A O 1
ATOM 688 N N . VAL A 1 118 ? -9.360 -5.492 4.497 1.00 36.37 118 VAL A N 1
ATOM 689 C CA . VAL A 1 118 ? -8.227 -5.794 5.423 1.00 35.11 118 VAL A CA 1
ATOM 690 C C . VAL A 1 118 ? -8.635 -6.930 6.367 1.00 31.11 118 VAL A C 1
ATOM 691 O O . VAL A 1 118 ? -7.753 -7.571 6.951 1.00 38.82 118 VAL A O 1
ATOM 695 N N . GLY A 1 119 ? -9.922 -7.209 6.448 1.00 28.94 119 GLY A N 1
ATOM 696 C CA . GLY A 1 119 ? -10.486 -8.307 7.239 1.00 22.75 119 GLY A CA 1
ATOM 697 C C . GLY A 1 119 ? -10.969 -7.771 8.572 1.00 18.26 119 GLY A C 1
ATOM 698 O O . GLY A 1 119 ? -10.343 -6.835 9.166 1.00 19.43 119 GLY A O 1
ATOM 699 N N . VAL A 1 120 ? -12.037 -8.355 9.058 1.00 16.69 120 VAL A N 1
ATOM 700 C CA . VAL A 1 120 ? -12.637 -7.920 10.345 1.00 15.25 120 VAL A CA 1
ATOM 701 C C . VAL A 1 120 ? -11.656 -8.134 11.512 1.00 12.72 120 VAL A C 1
ATOM 702 O O . VAL A 1 120 ? -11.792 -7.469 12.540 1.00 13.91 120 VAL A O 1
ATOM 706 N N . SER A 1 121 ? -10.687 -9.013 11.365 1.00 13.27 121 SER A N 1
ATOM 707 C CA . SER A 1 121 ? -9.719 -9.249 12.445 1.00 13.19 121 SER A CA 1
ATOM 708 C C . SER A 1 121 ? -8.925 -7.970 12.719 1.00 12.71 121 SER A C 1
ATOM 709 O O . SER A 1 121 ? -8.498 -7.755 13.866 1.00 13.04 121 SER A O 1
ATOM 712 N N . VAL A 1 122 ? -8.721 -7.114 11.723 1.00 13.23 122 VAL A N 1
ATOM 713 C CA . VAL A 1 122 ? -8.031 -5.826 11.960 1.00 13.64 122 VAL A CA 1
ATOM 714 C C . VAL A 1 122 ? -8.889 -4.964 12.875 1.00 12.69 122 VAL A C 1
ATOM 715 O O . VAL A 1 122 ? -8.364 -4.306 13.788 1.00 13.60 122 VAL A O 1
ATOM 719 N N . VAL A 1 123 ? -10.183 -4.914 12.623 1.00 11.70 123 VAL A N 1
ATOM 720 C CA . VAL A 1 123 ? -11.098 -4.116 13.477 1.00 11.44 123 VAL A CA 1
ATOM 721 C C . VAL A 1 123 ? -11.049 -4.669 14.901 1.00 11.07 123 VAL A C 1
ATOM 722 O O . VAL A 1 123 ? -10.931 -3.890 15.862 1.00 12.00 123 VAL A O 1
ATOM 726 N N . ASN A 1 124 ? -11.077 -5.984 15.035 1.00 10.21 124 ASN A N 1
ATOM 727 C CA . ASN A 1 124 ? -10.994 -6.607 16.375 1.00 10.59 124 ASN A CA 1
ATOM 728 C C . ASN A 1 124 ? -9.671 -6.234 17.059 1.00 10.22 124 ASN A C 1
ATOM 729 O O . ASN A 1 124 ? -9.677 -5.821 18.226 1.00 11.18 124 ASN A O 1
ATOM 734 N N . ALA A 1 125 ? -8.561 -6.326 16.353 1.00 10.89 125 ALA A N 1
ATOM 735 C CA . ALA A 1 125 ? -7.237 -6.031 16.915 1.00 12.34 125 ALA A CA 1
ATOM 736 C C . ALA A 1 125 ? -7.202 -4.612 17.474 1.00 12.37 125 ALA A C 1
ATOM 737 O O . ALA A 1 125 ? -6.458 -4.386 18.444 1.00 14.00 125 ALA A O 1
ATOM 739 N N . LEU A 1 126 ? -7.876 -3.676 16.796 1.00 12.14 126 LEU A N 1
ATOM 740 C CA . LEU A 1 126 ? -7.822 -2.227 17.121 1.00 12.87 126 LEU A CA 1
ATOM 741 C C . LEU A 1 126 ? -9.019 -1.777 17.949 1.00 12.88 126 LEU A C 1
ATOM 742 O O . LEU A 1 126 ? -9.222 -0.563 18.102 1.00 14.36 126 LEU A O 1
ATOM 747 N N . SER A 1 127 ? -9.751 -2.740 18.510 1.00 11.56 127 SER A N 1
ATOM 748 C CA . SER A 1 127 ? -10.902 -2.439 19.386 1.00 11.65 127 SER A CA 1
ATOM 749 C C . SER A 1 127 ? -10.569 -2.805 20.836 1.00 11.06 127 SER A C 1
ATOM 750 O O . SER A 1 127 ? -10.153 -3.943 21.114 1.00 11.40 127 SER A O 1
ATOM 753 N N . GLN A 1 128 ? -10.801 -1.873 21.744 1.00 11.95 128 GLN A N 1
ATOM 754 C CA A GLN A 1 128 ? -10.729 -2.149 23.193 0.50 12.71 128 GLN A CA 1
ATOM 755 C CA B GLN A 1 128 ? -10.654 -2.216 23.187 0.50 12.72 128 GLN A CA 1
ATOM 756 C C . GLN A 1 128 ? -11.693 -3.274 23.569 1.00 11.61 128 GLN A C 1
ATOM 757 O O . GLN A 1 128 ? -11.368 -4.125 24.406 1.00 13.28 128 GLN A O 1
ATOM 768 N N . LYS A 1 129 ? -12.869 -3.287 22.939 1.00 10.60 129 LYS A N 1
ATOM 769 C CA . LYS A 1 129 ? -13.853 -4.346 23.171 1.00 10.96 129 LYS A CA 1
ATOM 770 C C . LYS A 1 129 ? -14.555 -4.582 21.826 1.00 9.66 129 LYS A C 1
ATOM 771 O O . LYS A 1 129 ? -14.758 -3.620 21.066 1.00 10.14 129 LYS A O 1
ATOM 777 N N . LEU A 1 130 ? -14.949 -5.816 21.589 1.00 9.41 130 LEU A N 1
ATOM 778 C CA . LEU A 1 130 ? -15.801 -6.146 20.430 1.00 9.30 130 LEU A CA 1
ATOM 779 C C . LEU A 1 130 ? -16.762 -7.228 20.891 1.00 9.29 130 LEU A C 1
ATOM 780 O O . LEU A 1 130 ? -16.358 -8.206 21.559 1.00 10.33 130 LEU A O 1
ATOM 785 N N . GLU A 1 131 ? -18.029 -7.056 20.518 1.00 9.57 131 GLU A N 1
ATOM 786 C CA . GLU A 1 131 ? -19.106 -8.012 20.789 1.00 10.09 131 GLU A CA 1
ATOM 787 C C . GLU A 1 131 ? -19.559 -8.605 19.454 1.00 9.56 131 GLU A C 1
ATOM 788 O O . GLU A 1 131 ? -19.874 -7.847 18.508 1.00 9.63 131 GLU A O 1
ATOM 794 N N . LEU A 1 132 ? -19.599 -9.912 19.382 1.00 9.51 132 LEU A N 1
ATOM 79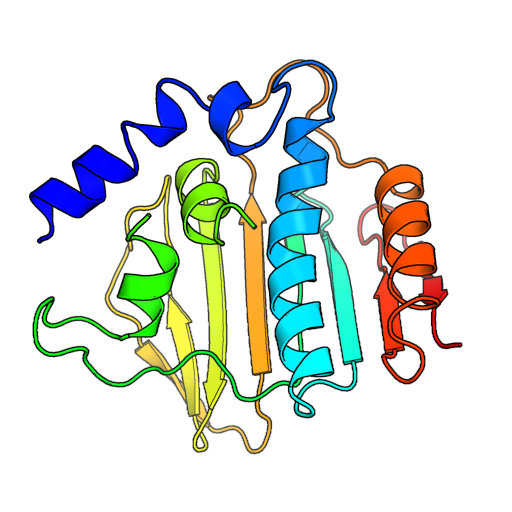5 C CA . LEU A 1 132 ? -20.063 -10.676 18.207 1.00 9.26 132 LEU A CA 1
ATOM 796 C C . LEU A 1 132 ? -21.294 -11.473 18.596 1.00 9.04 132 LEU A C 1
ATOM 797 O O . LEU A 1 132 ? -21.244 -12.242 19.556 1.00 9.92 132 LEU A O 1
ATOM 802 N N . VAL A 1 133 ? -22.369 -11.317 17.828 1.00 9.37 133 VAL A N 1
ATOM 803 C CA . VAL A 1 133 ? -23.595 -12.114 17.997 1.00 9.95 133 VAL A CA 1
ATOM 804 C C . VAL A 1 133 ? -23.970 -12.683 16.632 1.00 10.16 133 VAL A C 1
ATOM 805 O O . VAL A 1 133 ? -24.127 -11.932 15.673 1.00 10.58 133 VAL A O 1
ATOM 809 N N . ILE A 1 134 ? -24.072 -13.984 16.557 1.00 10.74 134 ILE A N 1
ATOM 810 C CA . ILE A 1 134 ? -24.398 -14.709 15.323 1.00 10.36 134 ILE A CA 1
ATOM 811 C C . ILE A 1 134 ? -25.701 -15.461 15.518 1.00 11.33 134 ILE A C 1
ATOM 812 O O . ILE A 1 134 ? -25.849 -16.208 16.490 1.00 12.95 134 ILE A O 1
ATOM 817 N N . GLN A 1 135 ? -26.587 -15.321 14.554 1.00 11.42 135 GLN A N 1
ATOM 818 C CA . GLN A 1 135 ? -27.819 -16.112 14.493 1.00 12.08 135 GLN A CA 1
ATOM 819 C C . GLN A 1 135 ? -27.655 -17.089 13.336 1.00 13.08 135 GLN A C 1
ATOM 820 O O . GLN A 1 135 ? -27.450 -16.656 12.197 1.00 12.77 135 GLN A O 1
ATOM 826 N N . ARG A 1 136 ? -27.675 -18.379 13.622 1.00 14.46 136 ARG A N 1
ATOM 827 C CA . ARG A 1 136 ? -27.358 -19.378 12.582 1.00 15.10 136 ARG A CA 1
ATOM 828 C C . ARG A 1 136 ? -27.811 -20.746 13.045 1.00 17.63 136 ARG A C 1
ATOM 829 O O . ARG A 1 136 ? -27.664 -21.074 14.220 1.00 18.96 136 ARG A O 1
ATOM 837 N N . GLU A 1 137 ? -28.396 -21.495 12.134 1.00 21.03 137 GLU A N 1
ATOM 838 C CA . GLU A 1 137 ? -28.799 -22.903 12.366 1.00 22.81 137 GLU A CA 1
ATOM 839 C C . GLU A 1 137 ? -29.615 -22.993 13.665 1.00 21.29 137 GLU A C 1
ATOM 840 O O . GLU A 1 137 ? -29.429 -23.946 14.446 1.00 27.06 137 GLU A O 1
ATOM 846 N N . GLY A 1 138 ? -30.520 -22.040 13.880 1.00 20.76 138 GLY A N 1
ATOM 847 C CA . GLY A 1 138 ? -31.551 -22.115 14.931 1.00 22.55 138 GLY A CA 1
ATOM 848 C C . GLY A 1 138 ? -31.052 -21.616 16.275 1.00 20.13 138 GLY A C 1
ATOM 849 O O . GLY A 1 138 ? -31.823 -21.635 17.245 1.00 21.80 138 GLY A O 1
ATOM 850 N N . LYS A 1 139 ? -29.809 -21.147 16.349 1.00 18.32 139 LYS A N 1
ATOM 851 C CA . LYS A 1 139 ? -29.206 -20.721 17.623 1.00 17.87 139 LYS A CA 1
ATOM 852 C C . LYS A 1 139 ? -28.632 -19.312 17.527 1.00 15.42 139 LYS A C 1
ATOM 853 O O . LYS A 1 139 ? -28.115 -18.901 16.493 1.00 15.04 139 LYS A O 1
ATOM 859 N N . ILE A 1 140 ? -28.633 -18.643 18.676 1.00 15.32 140 ILE A N 1
ATOM 860 C CA . ILE A 1 140 ? -27.907 -17.377 18.887 1.00 13.70 140 ILE A CA 1
ATOM 861 C C . ILE A 1 140 ? -26.589 -17.747 19.568 1.00 12.79 140 ILE A C 1
ATOM 862 O O . ILE A 1 140 ? -26.583 -18.513 20.530 1.00 14.69 140 ILE A O 1
ATOM 867 N N . HIS A 1 141 ? -25.508 -17.165 19.108 1.00 12.66 141 HIS A N 1
ATOM 868 C CA . HIS A 1 141 ? -24.146 -17.392 19.612 1.00 12.40 141 HIS A CA 1
ATOM 869 C C . HIS A 1 141 ? -23.521 -16.041 19.929 1.00 11.83 141 HIS A C 1
ATOM 870 O O . HIS A 1 141 ? -23.686 -15.105 19.142 1.00 12.75 141 HIS A O 1
ATOM 877 N N . ARG A 1 142 ? -22.779 -15.942 21.017 1.00 11.43 142 ARG A N 1
ATOM 878 C CA . ARG A 1 142 ? -22.184 -14.650 21.408 1.00 11.09 142 ARG A CA 1
ATOM 879 C C . ARG A 1 142 ? -20.753 -14.861 21.867 1.00 11.23 142 ARG A C 1
ATOM 880 O O . ARG A 1 142 ? -20.441 -15.883 22.505 1.00 11.86 142 ARG A O 1
ATOM 888 N N . GLN A 1 143 ? -19.915 -13.883 21.595 1.00 11.71 143 GLN A N 1
ATOM 889 C CA . GLN A 1 143 ? -18.517 -13.872 22.066 1.00 11.73 143 GLN A CA 1
ATOM 890 C C . GLN A 1 143 ? -18.076 -12.429 22.239 1.00 11.06 143 GLN A C 1
ATOM 891 O O . GLN A 1 143 ? -18.479 -11.557 21.462 1.00 12.10 143 GLN A O 1
ATOM 897 N N . ILE A 1 144 ? -17.252 -12.208 23.260 1.00 10.50 144 ILE A N 1
ATOM 898 C CA . ILE A 1 144 ? -16.674 -10.896 23.572 1.00 10.43 144 ILE A CA 1
ATOM 899 C C . ILE A 1 144 ? -15.159 -10.999 23.429 1.00 9.52 144 ILE A C 1
ATOM 900 O O . ILE A 1 144 ? -14.569 -12.009 23.843 1.00 11.53 144 ILE A O 1
ATOM 905 N N . TYR A 1 145 ? -14.576 -9.956 22.898 1.00 10.00 145 TYR A N 1
ATOM 906 C CA A TYR A 1 145 ? -13.116 -9.812 22.763 0.50 10.02 145 TYR A CA 1
ATOM 907 C CA B TYR A 1 145 ? -13.130 -9.788 22.720 0.50 9.81 145 TYR A CA 1
ATOM 908 C C . TYR A 1 145 ? -12.694 -8.498 23.409 1.00 9.55 145 TYR A C 1
ATOM 909 O O . TYR A 1 145 ? -13.452 -7.541 23.448 1.00 9.88 145 TYR A O 1
ATOM 926 N N . GLU A 1 146 ? -11.455 -8.486 23.897 1.00 9.91 146 GLU A N 1
ATOM 927 C CA . GLU A 1 146 ? -10.808 -7.252 24.400 1.00 11.05 146 GLU A CA 1
ATOM 928 C C . GLU A 1 146 ? -9.455 -7.148 23.724 1.00 10.79 146 GLU A C 1
ATOM 929 O O . GLU A 1 146 ? -8.648 -8.066 23.861 1.00 10.90 146 GLU A O 1
ATOM 935 N N . HIS A 1 147 ? -9.228 -6.090 22.949 1.00 11.32 147 HIS A N 1
ATOM 936 C CA . HIS A 1 147 ? -7.977 -5.922 22.184 1.00 12.57 147 HIS A CA 1
ATOM 937 C C . HIS A 1 147 ? -7.726 -7.188 21.348 1.00 12.93 147 HIS A C 1
ATOM 938 O O . HIS A 1 147 ? -6.590 -7.603 21.191 1.00 15.44 147 HIS A O 1
ATOM 945 N N . GLY A 1 148 ? -8.793 -7.789 20.845 1.00 11.08 148 GLY A N 1
ATOM 946 C CA . GLY A 1 148 ? -8.686 -8.960 19.961 1.00 11.98 148 GLY A CA 1
ATOM 947 C C . GLY A 1 148 ? -8.664 -10.292 20.665 1.00 11.45 148 GLY A C 1
ATOM 948 O O . GLY A 1 148 ? -8.695 -11.332 20.002 1.00 13.28 148 GLY A O 1
ATOM 949 N N . VAL A 1 149 ? -8.589 -10.299 22.006 1.00 11.32 149 VAL A N 1
ATOM 950 C CA . VAL A 1 149 ? -8.454 -11.547 22.800 1.00 11.70 149 VAL A CA 1
ATOM 951 C C . VAL A 1 149 ? -9.832 -12.010 23.209 1.00 10.50 149 VAL A C 1
ATOM 952 O O . VAL A 1 149 ? -10.557 -11.273 23.875 1.00 10.31 149 VAL A O 1
ATOM 956 N N . PRO A 1 150 ? -10.230 -13.237 22.830 1.00 11.89 150 PRO A N 1
ATOM 957 C CA . PRO A 1 150 ? -11.538 -13.707 23.228 1.00 11.98 150 PRO A CA 1
ATOM 958 C C . PRO A 1 150 ? -11.599 -13.894 24.746 1.00 11.81 150 PRO A C 1
ATOM 959 O O . PRO A 1 150 ? -10.676 -14.451 25.354 1.00 13.68 150 PRO A O 1
ATOM 963 N N . GLN A 1 151 ? -12.712 -13.512 25.335 1.00 12.15 151 GLN A N 1
ATOM 964 C CA . GLN A 1 151 ? -12.912 -13.637 26.799 1.00 13.28 151 GLN A CA 1
ATOM 965 C C . GLN A 1 151 ? -13.385 -15.041 27.179 1.00 12.84 151 GLN A C 1
ATOM 966 O O . GLN A 1 151 ? -13.162 -15.477 28.335 1.00 14.74 151 GLN A O 1
ATOM 972 N N . ALA A 1 152 ? -13.991 -15.757 26.261 1.00 12.62 152 ALA A N 1
ATOM 973 C CA . ALA A 1 152 ? -14.501 -17.120 26.454 1.00 12.97 152 ALA A CA 1
ATOM 974 C C . ALA A 1 152 ? -14.787 -17.658 25.077 1.00 12.79 152 ALA A C 1
ATOM 975 O O . ALA A 1 152 ? -14.932 -16.885 24.133 1.00 12.50 152 ALA A O 1
ATOM 977 N N . PRO A 1 153 ? -14.904 -18.979 24.925 1.00 13.27 153 PRO A N 1
ATOM 978 C CA . PRO A 1 153 ? -15.289 -19.541 23.636 1.00 14.52 153 PRO A CA 1
ATOM 979 C C . PRO A 1 153 ? -16.673 -19.033 23.237 1.00 13.82 153 PRO A C 1
ATOM 980 O O . PRO A 1 153 ? -17.538 -18.765 24.060 1.00 13.51 153 PRO A O 1
ATOM 984 N N . LEU A 1 154 ? -16.894 -18.923 21.930 1.00 13.28 154 LEU A N 1
ATOM 985 C CA . LEU A 1 154 ? -18.241 -18.620 21.403 1.00 12.07 154 LEU A CA 1
ATOM 986 C C . LEU A 1 154 ? -19.253 -19.552 22.067 1.00 12.83 154 LEU A C 1
ATOM 987 O O . LEU A 1 154 ? -19.002 -20.780 22.123 1.00 14.80 154 LEU A O 1
ATOM 992 N N . ALA A 1 155 ? -20.355 -18.989 22.515 1.00 12.99 155 ALA A N 1
ATOM 993 C CA . ALA A 1 155 ? -21.334 -19.770 23.267 1.00 14.79 155 ALA A CA 1
ATOM 994 C C . ALA A 1 155 ? -22.745 -19.526 22.776 1.00 13.74 155 ALA A C 1
ATOM 995 O O . ALA A 1 155 ? -23.080 -18.426 22.339 1.00 13.63 155 ALA A O 1
ATOM 997 N N . VAL A 1 156 ? -23.573 -20.537 22.964 1.00 14.21 156 VAL A N 1
ATOM 998 C CA . VAL A 1 156 ? -25.005 -20.458 22.638 1.00 14.91 156 VAL A CA 1
ATOM 999 C C . VAL A 1 156 ? -25.733 -19.682 23.723 1.00 14.31 156 VAL A C 1
ATOM 1000 O O . VAL A 1 156 ? -25.588 -20.021 24.916 1.00 15.66 156 VAL A O 1
ATOM 1004 N N . THR A 1 157 ? -26.514 -18.682 23.362 1.00 14.85 157 THR A N 1
ATOM 1005 C CA . THR A 1 157 ? -27.279 -17.840 24.303 1.00 16.07 157 THR A CA 1
ATOM 1006 C C . THR A 1 157 ? -28.776 -18.071 24.158 1.00 16.56 157 THR A C 1
ATOM 1007 O O . THR A 1 157 ? -29.522 -17.559 24.972 1.00 18.26 157 THR A O 1
ATOM 1011 N N . GLY A 1 158 ? -29.221 -18.776 23.121 1.00 17.73 158 GLY A N 1
ATOM 1012 C CA . GLY A 1 158 ? -30.659 -18.990 22.910 1.00 19.04 158 GLY A CA 1
ATOM 1013 C C . GLY A 1 158 ? -30.952 -19.496 21.524 1.00 18.43 158 GLY A C 1
ATOM 1014 O O . GLY A 1 158 ? -30.039 -19.929 20.833 1.00 18.89 158 GLY A O 1
ATOM 1015 N N . GLU A 1 159 ? -32.240 -19.596 21.249 1.00 21.42 159 GLU A N 1
ATOM 1016 C CA . GLU A 1 159 ? -32.765 -20.123 19.979 1.00 21.97 159 GLU A CA 1
ATOM 1017 C C . GLU A 1 159 ? -33.301 -18.958 19.159 1.00 19.08 159 GLU A C 1
ATOM 1018 O O . GLU A 1 159 ? -33.733 -17.900 19.703 1.00 22.06 159 GLU A O 1
ATOM 1024 N N . THR A 1 160 ? -33.234 -19.129 17.854 1.00 20.68 160 THR A N 1
ATOM 1025 C CA . THR A 1 160 ? -33.740 -18.107 16.929 1.00 20.51 160 THR A CA 1
ATOM 1026 C C . THR A 1 160 ? -34.148 -18.780 15.635 1.00 21.15 160 THR A C 1
ATOM 1027 O O . THR A 1 160 ? -33.538 -19.799 15.281 1.00 26.48 160 THR A O 1
ATOM 1031 N N . GLU A 1 161 ? -35.075 -18.169 14.915 1.00 24.45 161 GLU A N 1
ATOM 1032 C CA . GLU A 1 161 ? -35.374 -18.596 13.526 1.00 25.84 161 GLU A CA 1
ATOM 1033 C C . GLU A 1 161 ? -34.757 -17.641 12.506 1.00 23.36 161 GLU A C 1
ATOM 1034 O O . GLU A 1 161 ? -34.949 -17.850 11.312 1.00 31.17 161 GLU A O 1
ATOM 1040 N N . LYS A 1 162 ? -34.077 -16.611 12.971 1.00 20.19 162 LYS A N 1
ATOM 1041 C CA . LYS A 1 162 ? -33.414 -15.623 12.109 1.00 19.45 162 LYS A CA 1
ATOM 1042 C C . LYS A 1 162 ? -31.977 -16.061 11.846 1.00 16.99 162 LYS A C 1
ATOM 1043 O O . LYS A 1 162 ? -31.408 -16.893 12.584 1.00 17.11 162 LYS A O 1
ATOM 1049 N N . THR A 1 163 ? -31.368 -15.446 10.842 1.00 16.15 163 THR A N 1
ATOM 1050 C CA . THR A 1 163 ? -29.924 -15.613 10.556 1.00 14.68 163 THR A CA 1
ATOM 1051 C C . THR A 1 163 ? -29.302 -14.243 10.375 1.00 13.10 163 THR A C 1
ATOM 1052 O O . THR A 1 163 ? -29.974 -13.264 9.975 1.00 14.36 163 THR A O 1
ATOM 1056 N N . GLY A 1 164 ? -28.034 -14.151 10.761 1.00 12.13 164 GLY A N 1
ATOM 1057 C CA . GLY A 1 164 ? -27.254 -12.941 10.517 1.00 11.28 164 GLY A CA 1
ATOM 1058 C C . GLY A 1 164 ? -26.136 -12.773 11.516 1.00 10.11 164 GLY A C 1
ATOM 1059 O O . GLY A 1 164 ? -25.948 -13.603 12.431 1.00 11.49 164 GLY A O 1
ATOM 1060 N N . THR A 1 165 ? -25.397 -11.709 11.309 1.00 10.20 165 THR A N 1
ATOM 1061 C CA . THR A 1 165 ? -24.199 -11.362 12.096 1.00 9.78 165 THR A CA 1
ATOM 1062 C C . THR A 1 165 ? -24.310 -9.946 12.608 1.00 9.78 165 THR A C 1
ATOM 1063 O O . THR A 1 165 ? -24.656 -9.020 11.840 1.00 10.14 165 THR A O 1
ATOM 1067 N N . MET A 1 166 ? -23.954 -9.770 13.884 1.00 10.02 166 MET A N 1
ATOM 1068 C CA . MET A 1 166 ? -23.882 -8.435 14.501 1.00 9.62 166 MET A CA 1
ATOM 1069 C C . MET A 1 166 ? -22.494 -8.297 15.115 1.00 8.93 166 MET A C 1
ATOM 1070 O O . MET A 1 166 ? -22.081 -9.150 15.947 1.00 9.83 166 MET A O 1
ATOM 1075 N N . VAL A 1 167 ? -21.778 -7.274 14.716 1.00 9.00 167 VAL A N 1
ATOM 1076 C CA . VAL A 1 167 ? -20.499 -6.881 15.337 1.00 8.39 167 VAL A CA 1
ATOM 1077 C C . VAL A 1 167 ? -20.676 -5.497 15.915 1.00 8.61 167 VAL A C 1
ATOM 1078 O O . VAL A 1 167 ? -21.040 -4.553 15.175 1.00 9.11 167 VAL A O 1
ATOM 1082 N N . ARG A 1 168 ? -20.372 -5.339 17.198 1.00 8.92 168 ARG A N 1
ATOM 1083 C CA . ARG A 1 168 ? -20.331 -4.018 17.861 1.00 9.13 168 ARG A CA 1
ATOM 1084 C C . ARG A 1 168 ? -18.916 -3.829 18.402 1.00 8.74 168 ARG A C 1
ATOM 1085 O O . ARG A 1 168 ? -18.384 -4.751 19.045 1.00 9.58 168 ARG A O 1
ATOM 1093 N N . PHE A 1 169 ? -18.297 -2.710 18.095 1.00 8.96 169 PHE A N 1
ATOM 1094 C CA . PHE A 1 169 ? -16.905 -2.488 18.514 1.00 9.01 169 PHE A CA 1
ATOM 1095 C C . PHE A 1 169 ? -16.748 -1.118 19.123 1.00 9.29 169 PHE A C 1
ATOM 1096 O O . PHE A 1 169 ? -17.378 -0.136 18.762 1.00 9.72 169 PHE A O 1
ATOM 1104 N N . TRP A 1 170 ? -15.834 -1.098 20.085 1.00 10.14 170 TRP A N 1
ATOM 1105 C CA . TRP A 1 170 ? -15.397 0.088 20.862 1.00 11.06 170 TRP A CA 1
ATOM 1106 C C . TRP A 1 170 ? -13.956 0.340 20.466 1.00 11.33 170 TRP A C 1
ATOM 1107 O O . TRP A 1 170 ? -13.059 -0.418 20.864 1.00 12.35 170 TRP A O 1
ATOM 1118 N N A PRO A 1 171 ? -13.697 1.330 19.596 0.50 12.15 171 PRO A N 1
ATOM 1119 N N B PRO A 1 171 ? -13.664 1.369 19.634 0.50 12.55 171 PRO A N 1
ATOM 1120 C CA A PRO A 1 171 ? -12.341 1.581 19.126 0.50 13.35 171 PRO A CA 1
ATOM 1121 C CA B PRO A 1 171 ? -12.314 1.574 19.125 0.50 13.71 171 PRO A CA 1
ATOM 1122 C C A PRO A 1 171 ? -11.366 1.822 20.285 0.50 13.71 171 PRO A C 1
ATOM 1123 C C B PRO A 1 171 ? -11.344 1.839 20.280 0.50 13.93 171 PRO A C 1
ATOM 1124 O O A PRO A 1 171 ? -11.719 2.480 21.249 0.50 16.38 171 PRO A O 1
ATOM 1125 O O B PRO A 1 171 ? -11.673 2.511 21.238 0.50 16.43 171 PRO A O 1
ATOM 1132 N N . SER A 1 172 ? -10.154 1.294 20.149 1.00 15.35 172 SER A N 1
ATOM 1133 C CA . SER A 1 172 ? -9.092 1.461 21.154 1.00 16.72 172 SER A CA 1
ATOM 1134 C C . SER A 1 172 ? -8.526 2.878 21.085 1.00 19.70 172 SER A C 1
ATOM 1135 O O . SER A 1 172 ? -7.954 3.278 20.043 1.00 22.47 172 SER A O 1
ATOM 1138 N N . LEU A 1 173 ? -8.548 3.567 22.209 1.00 23.08 173 LEU A N 1
ATOM 1139 C CA . LEU A 1 173 ? -7.919 4.904 22.265 1.00 27.33 173 LEU A CA 1
ATOM 1140 C C . LEU A 1 173 ? -6.423 4.762 22.550 1.00 24.35 173 LEU A C 1
ATOM 1141 O O . LEU A 1 173 ? -5.756 5.787 22.594 1.00 28.38 173 LEU A O 1
ATOM 1146 N N . GLU A 1 174 ? -5.889 3.539 22.657 1.00 22.87 174 GLU A N 1
ATOM 1147 C CA . GLU A 1 174 ? -4.423 3.310 22.537 1.00 22.04 174 GLU A CA 1
ATOM 1148 C C . GLU A 1 174 ? -3.988 3.407 21.074 1.00 24.08 174 GLU A C 1
ATOM 1149 O O . GLU A 1 174 ? -2.784 3.547 20.825 1.00 27.34 174 GLU A O 1
ATOM 1155 N N . THR A 1 175 ? -4.919 3.318 20.132 1.00 20.43 175 THR A N 1
ATOM 1156 C CA . THR A 1 175 ? -4.618 3.412 18.678 1.00 22.95 175 THR A CA 1
ATOM 1157 C C . THR A 1 175 ? -5.125 4.754 18.160 1.00 21.58 175 THR A C 1
ATOM 1158 O O . THR A 1 175 ? -4.354 5.460 17.483 1.00 24.61 175 THR A O 1
ATOM 1162 N N . PHE A 1 176 ? -6.397 5.069 18.405 1.00 22.38 176 PHE A N 1
ATOM 1163 C CA . PHE A 1 176 ? -7.061 6.231 17.757 1.00 23.53 176 PHE A CA 1
ATOM 1164 C C . PHE A 1 176 ? -6.901 7.450 18.645 1.00 26.96 176 PHE A C 1
ATOM 1165 O O . PHE A 1 176 ? -7.296 7.411 19.813 1.00 27.15 176 PHE A O 1
ATOM 1173 N N . THR A 1 177 ? -6.357 8.511 18.064 1.00 28.07 177 THR A N 1
ATOM 1174 C CA . THR A 1 177 ? -6.119 9.770 18.794 1.00 31.02 177 THR A CA 1
ATOM 1175 C C . THR A 1 177 ? -6.844 10.917 18.093 1.00 29.82 177 THR A C 1
ATOM 1176 O O . THR A 1 177 ? -7.104 10.796 16.891 1.00 31.49 177 THR A O 1
ATOM 1180 N N . ASN A 1 178 ? -7.062 12.006 18.836 1.00 34.00 178 ASN A N 1
ATOM 1181 C CA . ASN A 1 178 ? -7.565 13.302 18.321 1.00 34.75 178 ASN A CA 1
ATOM 1182 C C . ASN A 1 178 ? -9.035 13.153 17.908 1.00 34.41 178 ASN A C 1
ATOM 1183 O O . ASN A 1 178 ? -9.916 13.569 18.693 1.00 36.58 178 ASN A O 1
ATOM 1188 N N . VAL A 1 179 ? -9.300 12.590 16.727 1.00 33.91 179 VAL A N 1
ATOM 1189 C CA . VAL A 1 179 ? -10.693 12.307 16.276 1.00 32.78 179 VAL A CA 1
ATOM 1190 C C . VAL A 1 179 ? -11.061 10.919 16.812 1.00 29.86 179 VAL A C 1
ATOM 1191 O O . VAL A 1 179 ? -10.571 9.916 16.264 1.00 30.99 179 VAL A O 1
ATOM 1195 N N . THR A 1 180 ? -11.868 10.881 17.870 1.00 29.73 180 THR A N 1
ATOM 1196 C CA . THR A 1 180 ? -12.276 9.640 18.572 1.00 31.78 180 THR A CA 1
ATOM 1197 C C . THR A 1 180 ? -13.795 9.455 18.554 1.00 31.17 180 THR A C 1
ATOM 1198 O O . THR A 1 180 ? -14.234 8.377 18.944 1.00 36.01 180 THR A O 1
ATOM 1202 N N . GLU A 1 181 ? -14.561 10.470 18.161 1.00 26.42 181 GLU A N 1
ATOM 1203 C CA . GLU A 1 181 ? -16.042 10.396 18.117 1.00 24.03 181 GLU A CA 1
ATOM 1204 C C . GLU A 1 181 ? -16.458 10.257 16.650 1.00 20.69 181 GLU A C 1
ATOM 1205 O O . GLU A 1 181 ? -15.913 10.946 15.788 1.00 24.97 181 GLU A O 1
ATOM 1211 N N . PHE A 1 182 ? -17.367 9.336 16.369 1.00 21.13 182 PHE A N 1
ATOM 1212 C CA . PHE A 1 182 ? -17.857 9.085 14.998 1.00 20.14 182 PHE A CA 1
ATOM 1213 C C . PHE A 1 182 ? -18.635 10.298 14.488 1.00 20.47 182 PHE A C 1
ATOM 1214 O O . PHE A 1 182 ? -19.385 10.922 15.241 1.00 22.05 182 PHE A O 1
ATOM 1222 N N . GLU A 1 183 ? -18.437 10.591 13.203 1.00 19.67 183 GLU A N 1
ATOM 1223 C CA . GLU A 1 183 ? -19.100 11.678 12.453 1.00 21.43 183 GLU A CA 1
ATOM 1224 C C . GLU A 1 183 ? -20.235 11.055 11.642 1.00 18.58 183 GLU A C 1
ATOM 1225 O O . GLU A 1 183 ? -19.979 10.296 10.685 1.00 19.41 183 GLU A O 1
ATOM 1231 N N . TYR A 1 184 ? -21.461 11.325 12.057 1.00 18.24 184 TYR A N 1
ATOM 1232 C CA . TYR A 1 184 ? -22.674 10.792 11.406 1.00 18.29 184 TYR A CA 1
ATOM 1233 C C . TYR A 1 184 ? -22.563 11.003 9.891 1.00 17.49 184 TYR A C 1
ATOM 1234 O O . TYR A 1 184 ? -22.811 10.066 9.132 1.00 16.74 184 TYR A O 1
ATOM 1243 N N . GLU A 1 185 ? -22.207 12.215 9.463 1.00 18.06 185 GLU A N 1
ATOM 1244 C CA . GLU A 1 185 ? -22.226 12.575 8.023 1.00 19.50 185 GLU A CA 1
ATOM 1245 C C . GLU A 1 185 ? -21.230 11.722 7.218 1.00 17.67 185 GLU A C 1
ATOM 1246 O O . GLU A 1 185 ? -21.512 11.405 6.030 1.00 18.52 185 GLU A O 1
ATOM 1252 N N . ILE A 1 186 ? -20.085 11.381 7.804 1.00 16.52 186 ILE A N 1
ATOM 1253 C CA . ILE A 1 186 ? -19.061 10.557 7.118 1.00 18.32 186 ILE A CA 1
ATOM 1254 C C . ILE A 1 186 ? -19.659 9.178 6.877 1.00 15.57 186 ILE A C 1
ATOM 1255 O O . ILE A 1 186 ? -19.528 8.611 5.763 1.00 17.16 186 ILE A O 1
ATOM 1260 N N . LEU A 1 187 ? -20.266 8.600 7.895 1.00 14.87 187 LEU A N 1
ATOM 1261 C CA . LEU A 1 187 ? -20.903 7.273 7.736 1.00 14.29 187 LEU A CA 1
ATOM 1262 C C . LEU A 1 187 ? -22.077 7.363 6.752 1.00 14.08 187 LEU A C 1
ATOM 1263 O O . LEU A 1 187 ? -22.203 6.461 5.896 1.00 14.52 187 LEU A O 1
ATOM 1268 N N . ALA A 1 188 ? -22.920 8.369 6.893 1.00 13.96 188 ALA A N 1
ATOM 1269 C CA . ALA A 1 188 ? -24.117 8.497 6.041 1.00 15.00 188 ALA A CA 1
ATOM 1270 C C . ALA A 1 188 ? -23.698 8.580 4.565 1.00 15.01 188 ALA A C 1
ATOM 1271 O O . ALA A 1 188 ? -24.300 7.882 3.731 1.00 15.19 188 ALA A O 1
ATOM 1273 N N . LYS A 1 189 ? -22.678 9.361 4.248 1.00 14.62 189 LYS A N 1
ATOM 1274 C CA . LYS A 1 189 ? -22.268 9.493 2.831 1.00 16.01 189 LYS A CA 1
ATOM 1275 C C . LYS A 1 189 ? -21.839 8.139 2.266 1.00 15.47 189 LYS A C 1
ATOM 1276 O O . LYS A 1 189 ? -22.280 7.760 1.147 1.00 16.15 189 LYS A O 1
ATOM 1282 N N . ARG A 1 190 ? -21.027 7.385 2.991 1.00 14.78 190 ARG A N 1
ATOM 1283 C CA . ARG A 1 190 ? -20.521 6.109 2.468 1.00 14.63 190 ARG A CA 1
ATOM 1284 C C . ARG A 1 190 ? -21.685 5.127 2.376 1.00 13.35 190 ARG A C 1
ATOM 1285 O O . ARG A 1 190 ? -21.719 4.325 1.430 1.00 14.22 190 ARG A O 1
ATOM 1293 N N . LEU A 1 191 ? -22.566 5.076 3.364 1.00 13.25 191 LEU A N 1
ATOM 1294 C CA . LEU A 1 191 ? -23.672 4.097 3.316 1.00 13.60 191 LEU A CA 1
ATOM 1295 C C . LEU A 1 191 ? -24.624 4.432 2.165 1.00 14.06 191 LEU A C 1
ATOM 1296 O O . LEU A 1 191 ? -25.150 3.496 1.558 1.00 14.88 191 LEU A O 1
ATOM 1301 N N . ARG A 1 192 ? -24.833 5.711 1.869 1.00 13.99 192 ARG A N 1
ATOM 1302 C CA . ARG A 1 192 ? -25.658 6.062 0.688 1.00 15.42 192 ARG A CA 1
ATOM 1303 C C . ARG A 1 192 ? -24.974 5.550 -0.584 1.00 16.34 192 ARG A C 1
ATOM 1304 O O . ARG A 1 192 ? -25.661 4.977 -1.453 1.00 18.84 192 ARG A O 1
ATOM 1309 N N . GLU A 1 193 ? -23.674 5.729 -0.705 1.00 15.41 193 GLU A N 1
ATOM 1310 C CA . GLU A 1 193 ? -22.911 5.210 -1.861 1.00 16.80 193 GLU A CA 1
ATOM 1311 C C . GLU A 1 193 ? -23.115 3.707 -1.979 1.00 15.78 193 GLU A C 1
ATOM 1312 O O . GLU A 1 193 ? -23.403 3.205 -3.066 1.00 17.79 193 GLU A O 1
ATOM 1318 N N . LEU A 1 194 ? -22.914 2.992 -0.875 1.00 14.68 194 LEU A N 1
ATOM 1319 C CA . LEU A 1 194 ? -23.002 1.526 -0.913 1.00 14.73 194 LEU A CA 1
ATOM 1320 C C . LEU A 1 194 ? -24.428 1.087 -1.235 1.00 14.99 194 LEU A C 1
ATOM 1321 O O . LEU A 1 194 ? -24.571 0.071 -1.945 1.00 16.80 194 LEU A O 1
ATOM 1326 N N . SER A 1 195 ? -25.444 1.818 -0.799 1.00 16.50 195 SER A N 1
ATOM 1327 C CA A SER A 1 195 ? -26.850 1.459 -1.130 0.50 18.34 195 SER A CA 1
ATOM 1328 C CA B SER A 1 195 ? -26.863 1.512 -1.120 0.50 18.57 195 SER A CA 1
ATOM 1329 C C . SER A 1 195 ? -27.078 1.636 -2.641 1.00 17.61 195 SER A C 1
ATOM 1330 O O . SER A 1 195 ? -27.706 0.778 -3.273 1.00 21.18 195 SER A O 1
ATOM 1335 N N . PHE A 1 196 ? -26.527 2.674 -3.220 1.00 18.75 196 PHE A N 1
ATOM 1336 C CA . PHE A 1 196 ? -26.657 2.919 -4.668 1.00 20.42 196 PHE A CA 1
ATOM 1337 C C . PHE A 1 196 ? -25.934 1.802 -5.421 1.00 20.76 196 PHE A C 1
ATOM 1338 O O . PHE A 1 196 ? -26.473 1.250 -6.425 1.00 23.00 196 PHE A O 1
ATOM 1346 N N . LEU A 1 197 ? -24.712 1.475 -5.024 1.00 18.67 197 LEU A N 1
ATOM 1347 C CA . LEU A 1 197 ? -23.841 0.525 -5.755 1.00 19.17 197 LEU A CA 1
ATOM 1348 C C . LEU A 1 197 ? -24.218 -0.942 -5.529 1.00 24.09 197 LEU A C 1
ATOM 1349 O O . LEU A 1 197 ? -23.723 -1.826 -6.308 1.00 30.45 197 LEU A O 1
ATOM 1354 N N . ASN A 1 198 ? -25.066 -1.202 -4.538 1.00 22.34 198 ASN A N 1
ATOM 1355 C CA . ASN A 1 198 ? -25.576 -2.552 -4.210 1.00 26.19 198 ASN A CA 1
ATOM 1356 C C . ASN A 1 1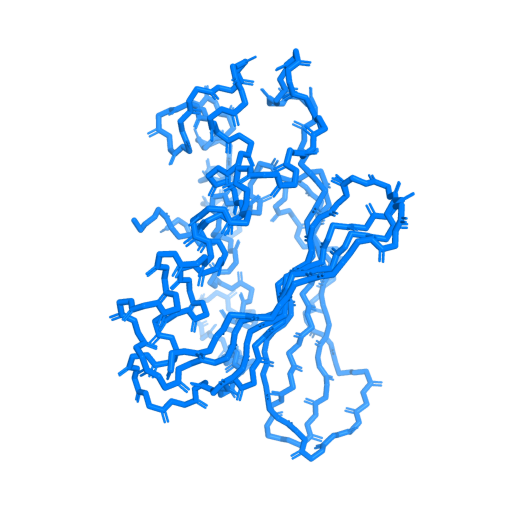98 ? -27.081 -2.382 -4.147 1.00 34.86 198 ASN A C 1
ATOM 1357 O O . ASN A 1 198 ? -27.713 -2.670 -3.153 1.00 37.72 198 ASN A O 1
ATOM 1362 N N . SER A 1 199 ? -27.661 -1.930 -5.257 1.00 35.59 199 SER A N 1
ATOM 1363 C CA . SER A 1 199 ? -29.096 -1.580 -5.280 1.00 35.57 199 SER A CA 1
ATOM 1364 C C . SER A 1 199 ? -29.823 -2.872 -4.932 1.00 33.20 199 SER A C 1
ATOM 1365 O O . SER A 1 199 ? -29.339 -3.964 -5.332 1.00 40.71 199 SER A O 1
ATOM 1368 N N . GLY A 1 200 ? -30.900 -2.764 -4.176 1.00 34.63 200 GL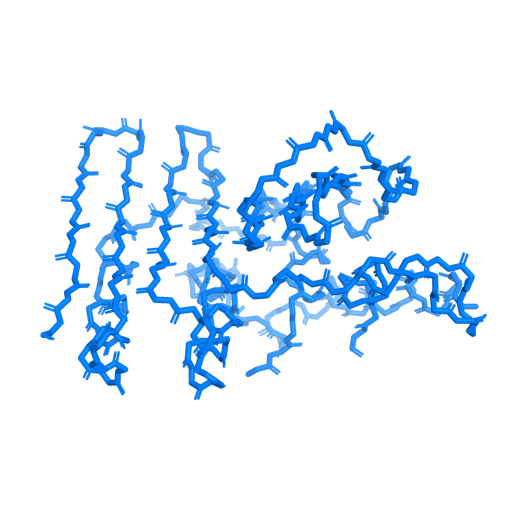Y A N 1
ATOM 1369 C CA . GLY A 1 200 ? -31.535 -3.962 -3.615 1.00 32.66 200 GLY A CA 1
ATOM 1370 C C . GLY A 1 200 ? -31.259 -4.082 -2.127 1.00 25.80 200 GLY A C 1
ATOM 1371 O O . GLY A 1 200 ? -32.156 -4.513 -1.442 1.00 30.95 200 GLY A O 1
ATOM 1372 N N . VAL A 1 201 ? -30.053 -3.732 -1.624 1.00 19.62 201 VAL A N 1
ATOM 1373 C CA . VAL A 1 201 ? -29.742 -3.785 -0.173 1.00 17.78 201 VAL A CA 1
ATOM 1374 C C . VAL A 1 201 ? -30.413 -2.587 0.502 1.00 16.66 201 VAL A C 1
ATOM 1375 O O . VAL A 1 201 ? -30.345 -1.468 0.039 1.00 21.03 201 VAL A O 1
ATOM 1379 N N . SER A 1 202 ? -30.984 -2.822 1.659 1.00 15.95 202 SER A N 1
ATOM 1380 C CA . SER A 1 202 ? -31.518 -1.760 2.525 1.00 15.64 202 SER A CA 1
ATOM 1381 C C . SER A 1 202 ? -30.455 -1.490 3.592 1.00 13.93 202 SER A C 1
ATOM 1382 O O . SER A 1 202 ? -30.014 -2.450 4.227 1.00 15.09 202 SER A O 1
ATOM 1385 N N . ILE A 1 203 ? -30.031 -0.245 3.734 1.00 13.72 203 ILE A N 1
ATOM 1386 C CA . ILE A 1 203 ? -29.078 0.133 4.795 1.00 13.16 203 ILE A CA 1
ATOM 1387 C C . ILE A 1 203 ? -29.742 1.182 5.679 1.00 13.48 203 ILE A C 1
ATOM 1388 O O . ILE A 1 203 ? -30.206 2.223 5.203 1.00 16.43 203 ILE A O 1
ATOM 1393 N N . ARG A 1 204 ? -29.796 0.886 6.973 1.00 13.44 204 ARG A N 1
ATOM 1394 C CA . ARG A 1 204 ? -30.286 1.848 7.974 1.00 14.58 204 ARG A CA 1
ATOM 1395 C C . ARG A 1 204 ? -29.094 2.362 8.779 1.00 13.59 204 ARG A C 1
ATOM 1396 O O . ARG A 1 204 ? -28.196 1.589 9.110 1.00 14.68 204 ARG A O 1
ATOM 1404 N N . LEU A 1 205 ? -29.102 3.648 9.067 1.00 13.71 205 LEU A N 1
ATOM 1405 C CA . LEU A 1 205 ? -28.122 4.289 9.949 1.00 13.00 205 LEU A CA 1
ATOM 1406 C C . LEU A 1 205 ? -28.875 4.951 11.087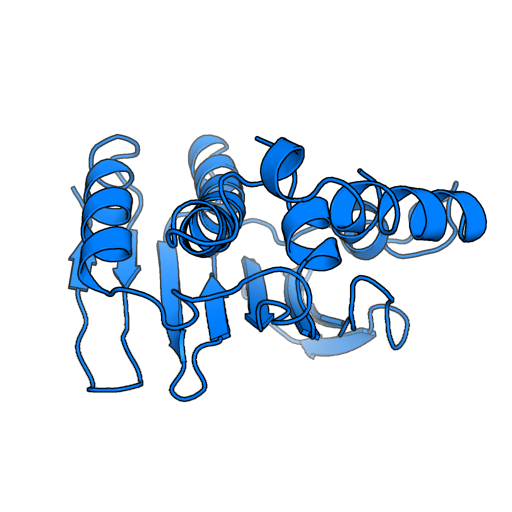 1.00 13.05 205 LEU A C 1
ATOM 1407 O O . LEU A 1 205 ? -29.808 5.707 10.858 1.00 15.51 205 LEU A O 1
ATOM 1412 N N A ARG A 1 206 ? -28.471 4.641 12.311 0.50 13.57 206 ARG A N 1
ATOM 1413 N N B ARG A 1 206 ? -28.493 4.607 12.312 0.50 13.99 206 ARG A N 1
ATOM 1414 C CA A ARG A 1 206 ? -29.161 5.143 13.522 0.50 13.84 206 ARG A CA 1
ATOM 1415 C CA B ARG A 1 206 ? -29.154 5.103 13.545 0.50 14.47 206 ARG A CA 1
ATOM 1416 C C A ARG A 1 206 ? -28.106 5.743 14.446 0.50 13.76 206 ARG A C 1
ATOM 1417 C C B ARG A 1 206 ? -28.082 5.755 14.418 0.50 13.97 206 ARG A C 1
ATOM 1418 O O A ARG A 1 206 ? -27.104 5.097 14.697 0.50 15.12 206 ARG A O 1
ATOM 1419 O O B ARG A 1 206 ? -27.027 5.160 14.594 0.50 15.05 206 ARG A O 1
ATOM 1434 N N . ASP A 1 207 ? -28.348 6.946 14.931 1.00 15.12 207 ASP A N 1
ATOM 1435 C CA . ASP A 1 207 ? -27.457 7.611 15.909 1.00 15.13 207 ASP A CA 1
ATOM 1436 C C . ASP A 1 207 ? -28.170 7.653 17.261 1.00 15.57 207 ASP A C 1
ATOM 1437 O O . ASP A 1 207 ? -29.099 8.461 17.424 1.00 18.71 207 ASP A O 1
ATOM 1442 N N . LYS A 1 208 ? -27.778 6.793 18.191 1.00 15.45 208 LYS A N 1
ATOM 1443 C CA . LYS A 1 208 ? -28.413 6.747 19.535 1.00 17.68 208 LYS A CA 1
ATOM 1444 C C . LYS A 1 208 ? -27.945 7.950 20.355 1.00 18.46 208 LYS A C 1
ATOM 1445 O O . LYS A 1 208 ? -28.480 8.137 21.465 1.00 23.72 208 LYS A O 1
ATOM 1451 N N . ARG A 1 209 ? -26.956 8.720 19.893 1.00 17.73 209 ARG A N 1
ATOM 1452 C CA . ARG A 1 209 ? -26.463 9.889 20.681 1.00 18.65 209 ARG A CA 1
ATOM 1453 C C . ARG A 1 209 ? -27.494 11.007 20.622 1.00 22.79 209 ARG A C 1
ATOM 1454 O O . ARG A 1 209 ? -27.615 11.732 21.627 1.00 23.86 209 ARG A O 1
ATOM 1462 N N . ASP A 1 210 ? -28.202 11.158 19.505 1.00 24.08 210 ASP A N 1
ATOM 1463 C CA . ASP A 1 210 ? -29.132 12.298 19.322 1.00 24.08 210 ASP A CA 1
ATOM 1464 C C . ASP A 1 210 ? -30.448 11.868 18.669 1.00 26.19 210 ASP A C 1
ATOM 1465 O O . ASP A 1 210 ? -31.296 12.747 18.486 1.00 32.10 210 ASP A O 1
ATOM 1470 N N . GLY A 1 211 ? -30.626 10.594 18.317 1.00 24.71 211 GLY A N 1
ATOM 1471 C CA . GLY A 1 211 ? -31.882 10.066 17.746 1.00 25.28 211 GLY A CA 1
ATOM 1472 C C . GLY A 1 211 ? -31.984 10.164 16.221 1.00 25.72 211 GLY A C 1
ATOM 1473 O O . GLY A 1 211 ? -33.044 9.782 15.703 1.00 28.17 211 GLY A O 1
ATOM 1474 N N . LYS A 1 212 ? -30.964 10.677 15.512 1.00 25.11 212 LYS A N 1
ATOM 1475 C CA . LYS A 1 212 ? -30.959 10.779 14.033 1.00 25.58 212 LYS A CA 1
ATOM 1476 C C . LYS A 1 212 ? -31.059 9.375 13.435 1.00 23.50 212 LYS A C 1
ATOM 1477 O O . LYS A 1 212 ? -30.432 8.469 13.916 1.00 22.46 212 LYS A O 1
ATOM 1483 N N . GLU A 1 213 ? -31.771 9.242 12.335 1.00 23.08 213 GLU A N 1
ATOM 1484 C CA . GLU A 1 213 ? -31.900 7.977 11.576 1.00 21.53 213 GLU A CA 1
ATOM 1485 C C . GLU A 1 213 ? -32.004 8.296 10.085 1.00 20.44 213 GLU A C 1
ATOM 1486 O O . GLU A 1 213 ? -32.603 9.304 9.705 1.00 24.40 213 GLU A O 1
ATOM 1492 N N . ASP A 1 214 ? -31.435 7.440 9.264 1.00 17.60 214 ASP A N 1
ATOM 1493 C CA . ASP A 1 214 ? -31.571 7.481 7.793 1.00 18.36 214 ASP A CA 1
ATOM 1494 C C . ASP A 1 214 ? -31.779 6.062 7.293 1.00 16.36 214 ASP A C 1
ATOM 1495 O O . ASP A 1 214 ? -31.362 5.115 7.945 1.00 17.06 214 ASP A O 1
ATOM 1500 N N . HIS A 1 215 ? -32.460 5.953 6.163 1.00 17.36 215 HIS A N 1
ATOM 1501 C CA . HIS A 1 215 ? -32.705 4.663 5.496 1.00 17.09 215 HIS A CA 1
ATOM 1502 C C . HIS A 1 215 ? -32.352 4.842 4.026 1.00 16.87 215 HIS A C 1
ATOM 1503 O O . HIS A 1 215 ? -33.006 5.633 3.337 1.00 21.04 215 HIS A O 1
ATOM 1510 N N . PHE A 1 216 ? -31.378 4.099 3.550 1.00 15.97 216 PHE A N 1
ATOM 1511 C CA . PHE A 1 216 ? -30.881 4.131 2.155 1.00 16.95 216 PHE A CA 1
ATOM 1512 C C . PHE A 1 216 ? -31.318 2.840 1.472 1.00 17.26 216 PHE A C 1
ATOM 1513 O O . PHE A 1 216 ? -30.943 1.765 1.887 1.00 18.18 216 PHE A O 1
ATOM 1521 N N . HIS A 1 217 ? -32.060 2.958 0.378 1.00 20.79 217 HIS A N 1
ATOM 1522 C CA . HIS A 1 217 ? -32.583 1.778 -0.336 1.00 21.98 217 HIS A CA 1
ATOM 1523 C C . HIS A 1 217 ? -32.906 2.273 -1.737 1.00 25.19 217 HIS A C 1
ATOM 1524 O O . HIS A 1 217 ? -33.829 3.085 -1.852 1.00 30.67 217 HIS A O 1
ATOM 1531 N N . TYR A 1 218 ? -32.067 1.927 -2.700 1.00 23.74 218 TYR A N 1
ATOM 1532 C 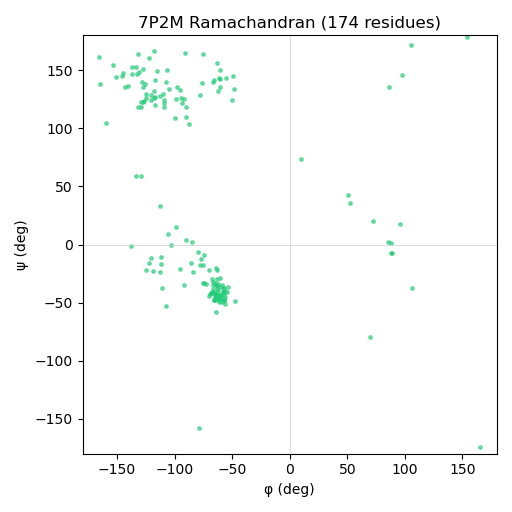CA . TYR A 1 218 ? -32.255 2.418 -4.088 1.00 26.44 218 TYR A CA 1
ATOM 1533 C C . TYR A 1 218 ? -33.525 1.762 -4.647 1.00 31.57 218 TYR A C 1
ATOM 1534 O O . TYR A 1 218 ? -33.412 0.537 -4.741 1.00 43.24 218 TYR A O 1
#

GO terms:
  GO:0034335 DNA negative supercoiling activity (F, IDA)
  GO:0003918 DNA topoisomerase type II (double st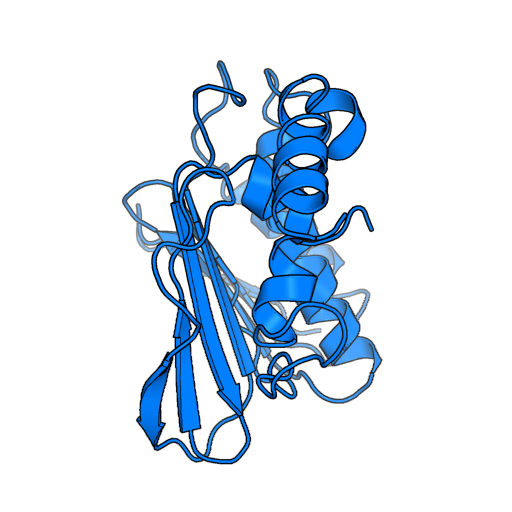rand cut, ATP-hydrolyzing) activity (F, EXP)
  GO:0005515 protein binding (F, IPI)
  GO:0005829 cytosol (C, IDA)
  GO:0005737 cytoplasm (C, IDA)
  GO:0005524 ATP binding (F, IDA)
  GO:0008094 ATP-dependent activity, acting on DNA (F, IDA)
  GO:0003677 DNA binding (F, IDA)
  GO:0003918 DNA topoisomerase type II (double strand cut, ATP-hydrolyzing) activity (F, IDA)
  GO:0009330 DNA topoisomerase type II (double strand cut, ATP-hydrolyzing) complex (C, IDA)
  GO:0009410 response to xenobiotic stimulus (P, IDA)
  GO:0003677 DNA binding (F, IMP)
  GO:0006265 DNA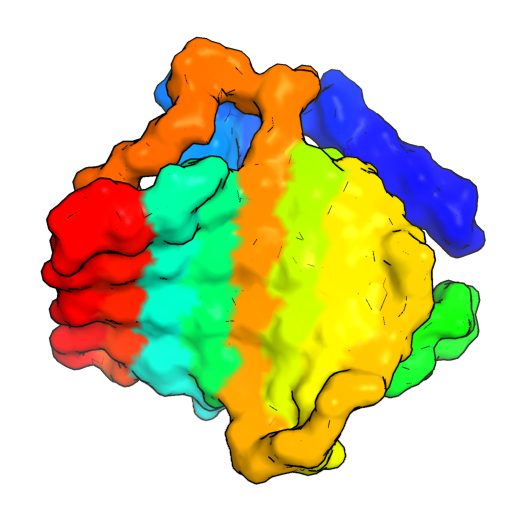 topological change (P, IMP)
  GO:0006351 DNA-templated transcription (P, IMP)

Organism: Escherichia coli (strain K12) (NCBI:txid83333)